Protein AF-A0A3L7NL23-F1 (afdb_monomer_lite)

Secondary structure (DSSP, 8-state):
-----PPPP---PPPP--S-EEEEE-TTS-EEEEEGGGTT-EEE-TTT--EEEPPP--------------------------------------------------PPPS--PPPPP---PPPP------------------TTSSS-S--------HHHHHHHHHHGGGGGT-EEEEEETTS-EE--SEE-GGG--TTEEEEEEE-TTS-EEEEEEEGGGEEEEEEE--SSPPTTS--

Structure (mmCIF, N/CA/C/O backbone):
data_AF-A0A3L7NL23-F1
#
_entry.id   AF-A0A3L7NL23-F1
#
loop_
_atom_site.group_PDB
_atom_site.id
_atom_site.type_symbol
_atom_site.label_atom_id
_atom_site.label_alt_id
_atom_site.label_comp_id
_atom_site.label_asym_id
_atom_site.label_entity_id
_atom_site.label_seq_id
_atom_site.pdbx_PDB_ins_code
_atom_site.Cartn_x
_atom_site.Cartn_y
_atom_site.Cartn_z
_atom_site.occupancy
_atom_site.B_iso_or_equiv
_atom_site.auth_seq_id
_atom_site.auth_comp_id
_atom_site.auth_asym_id
_atom_site.auth_atom_id
_atom_site.pdbx_PDB_model_num
ATOM 1 N N . MET A 1 1 ? 19.069 -35.740 -23.348 1.00 44.91 1 MET A N 1
ATOM 2 C CA . MET A 1 1 ? 19.298 -35.590 -21.897 1.00 44.91 1 MET A CA 1
ATOM 3 C C . MET A 1 1 ? 17.936 -35.697 -21.247 1.00 44.91 1 MET A C 1
ATOM 5 O O . MET A 1 1 ? 17.042 -34.971 -21.654 1.00 44.91 1 MET A O 1
ATOM 9 N N . SER A 1 2 ? 17.753 -36.713 -20.410 1.00 48.12 2 SER A N 1
ATOM 10 C CA . SER A 1 2 ? 16.448 -37.183 -19.948 1.00 48.12 2 SER A CA 1
ATOM 11 C C . SER A 1 2 ? 15.844 -36.271 -18.883 1.00 48.12 2 SER A C 1
ATOM 13 O O . SER A 1 2 ? 16.520 -35.860 -17.944 1.00 48.12 2 SER A O 1
ATOM 15 N N . GLU A 1 3 ? 14.561 -35.996 -19.065 1.00 44.75 3 GLU A N 1
ATOM 16 C CA . GLU A 1 3 ? 13.672 -35.215 -18.214 1.00 44.75 3 GLU A CA 1
ATOM 17 C C . GLU A 1 3 ? 13.421 -35.967 -16.893 1.00 44.75 3 GLU A C 1
ATOM 19 O O . GLU A 1 3 ? 12.872 -37.070 -16.886 1.00 44.75 3 GLU A O 1
ATOM 24 N N . ALA A 1 4 ? 13.877 -35.410 -15.769 1.00 48.38 4 ALA A N 1
ATOM 25 C CA . ALA A 1 4 ? 13.655 -35.973 -14.440 1.00 48.38 4 ALA A CA 1
ATOM 26 C C . ALA A 1 4 ? 12.448 -35.284 -13.787 1.00 48.38 4 ALA A C 1
ATOM 28 O O . ALA A 1 4 ? 12.551 -34.188 -13.239 1.00 48.38 4 ALA A O 1
ATOM 29 N N . SER A 1 5 ? 11.293 -35.944 -13.860 1.00 44.66 5 SER A N 1
ATOM 30 C CA . SER A 1 5 ? 10.057 -35.541 -13.190 1.00 44.66 5 SER A CA 1
ATOM 31 C C . SER A 1 5 ? 10.128 -35.894 -11.697 1.00 44.66 5 SER A C 1
ATOM 33 O O . SER A 1 5 ? 10.135 -37.070 -11.333 1.00 44.66 5 SER A O 1
ATOM 35 N N . PHE A 1 6 ? 10.175 -34.886 -10.822 1.00 41.88 6 PHE A N 1
ATOM 36 C CA . PHE A 1 6 ? 10.112 -35.061 -9.366 1.00 41.88 6 PHE A CA 1
ATOM 37 C C . PHE A 1 6 ? 8.658 -34.961 -8.864 1.00 41.88 6 PHE A C 1
ATOM 39 O O . PHE A 1 6 ? 7.985 -33.967 -9.149 1.00 41.88 6 PHE A O 1
ATOM 46 N N . PRO A 1 7 ? 8.147 -35.933 -8.083 1.00 51.12 7 PRO A N 1
ATOM 47 C CA . PRO A 1 7 ? 6.823 -35.834 -7.479 1.00 51.12 7 PRO A CA 1
ATOM 48 C C . PRO A 1 7 ? 6.807 -34.831 -6.314 1.00 51.12 7 PRO A C 1
ATOM 50 O O . PRO A 1 7 ? 7.655 -34.855 -5.422 1.00 51.12 7 PRO A O 1
ATOM 53 N N . ARG A 1 8 ? 5.799 -33.953 -6.311 1.00 43.28 8 ARG A N 1
ATOM 54 C CA . ARG A 1 8 ? 5.515 -32.977 -5.246 1.00 43.28 8 ARG A CA 1
ATOM 55 C C . ARG A 1 8 ? 5.009 -33.703 -3.984 1.00 43.28 8 ARG A C 1
ATOM 57 O O . ARG A 1 8 ? 4.035 -34.449 -4.094 1.00 43.28 8 ARG A O 1
ATOM 64 N N . PRO A 1 9 ? 5.577 -33.477 -2.783 1.00 42.69 9 PRO A N 1
ATOM 65 C CA . PRO A 1 9 ? 5.006 -34.012 -1.552 1.00 42.69 9 PRO A CA 1
ATOM 66 C C . PRO A 1 9 ? 3.688 -33.298 -1.222 1.00 42.69 9 PRO A C 1
ATOM 68 O O . PRO A 1 9 ? 3.611 -32.068 -1.189 1.00 42.69 9 PRO A O 1
ATOM 71 N N . ALA A 1 10 ? 2.641 -34.084 -0.973 1.00 43.31 10 ALA A N 1
ATOM 72 C CA . ALA A 1 10 ? 1.337 -33.610 -0.532 1.00 43.31 10 ALA A CA 1
ATOM 73 C C . ALA A 1 10 ? 1.440 -33.017 0.885 1.00 43.31 10 ALA A C 1
ATOM 75 O O . ALA A 1 10 ? 1.424 -33.730 1.888 1.00 43.31 10 ALA A O 1
ATOM 76 N N . GLY A 1 11 ? 1.562 -31.691 0.965 1.00 39.47 11 GLY A N 1
ATOM 77 C CA . GLY A 1 11 ? 1.466 -30.941 2.212 1.00 39.47 11 GLY A CA 1
ATOM 78 C C . GLY A 1 11 ? 0.055 -31.040 2.788 1.00 39.47 11 GLY A C 1
ATOM 79 O O . GLY A 1 11 ? -0.891 -30.450 2.270 1.00 39.47 11 GLY A O 1
ATOM 80 N N . LYS A 1 12 ? -0.073 -31.807 3.869 1.00 36.84 12 LYS A N 1
ATOM 81 C CA . LYS A 1 12 ? -1.267 -31.947 4.705 1.00 36.84 12 LYS A CA 1
ATOM 82 C C . LYS A 1 12 ? -1.684 -30.564 5.226 1.00 36.84 12 LYS A C 1
ATOM 84 O O . LYS A 1 12 ? -1.018 -30.006 6.094 1.00 36.84 12 LYS A O 1
ATOM 89 N N . SER A 1 13 ? -2.764 -30.001 4.679 1.00 41.16 13 SER A N 1
ATOM 90 C CA . SER A 1 13 ? -3.383 -28.787 5.226 1.00 41.16 13 SER A CA 1
ATOM 91 C C . SER A 1 13 ? -3.825 -29.050 6.671 1.00 41.16 13 SER A C 1
ATOM 93 O O . SER A 1 13 ? -4.487 -30.064 6.915 1.00 41.16 13 SER A O 1
ATOM 95 N N . PRO A 1 14 ? -3.471 -28.190 7.640 1.00 46.03 14 PRO A N 1
ATOM 96 C CA . PRO A 1 14 ? -3.959 -28.331 9.002 1.00 46.03 14 PRO A CA 1
ATOM 97 C C . PRO A 1 14 ? -5.476 -28.114 9.028 1.00 46.03 14 PRO A C 1
ATOM 99 O O . PRO A 1 14 ? -5.990 -27.128 8.502 1.00 46.03 14 PRO A O 1
ATOM 102 N N . ALA A 1 15 ? -6.179 -29.078 9.622 1.00 44.12 15 ALA A N 1
ATOM 103 C CA . ALA A 1 15 ? -7.619 -29.049 9.827 1.00 44.12 15 ALA A CA 1
ATOM 104 C C . ALA A 1 15 ? -8.051 -27.780 10.593 1.00 44.12 15 ALA A C 1
ATOM 106 O O . ALA A 1 15 ? -7.312 -27.314 11.467 1.00 44.12 15 ALA A O 1
ATOM 107 N N . PRO A 1 16 ? -9.238 -27.216 10.301 1.00 51.53 16 PRO A N 1
ATOM 108 C CA . PRO A 1 16 ? -9.749 -26.066 11.036 1.00 51.53 16 PRO A CA 1
ATOM 109 C C . PRO A 1 16 ? -9.962 -26.442 12.513 1.00 51.53 16 PRO A C 1
ATOM 111 O O . PRO A 1 16 ? -10.600 -27.461 12.790 1.00 51.53 16 PRO A O 1
ATOM 114 N N . PRO A 1 17 ? -9.458 -25.653 13.481 1.00 47.84 17 PRO A N 1
ATOM 115 C CA . PRO A 1 17 ? -9.723 -25.904 14.889 1.00 47.84 17 PRO A CA 1
ATOM 116 C C . PRO A 1 17 ? -11.203 -25.641 15.175 1.00 47.84 17 PRO A C 1
ATOM 118 O O . PRO A 1 17 ? -11.671 -24.503 15.213 1.00 47.84 17 PRO A O 1
ATOM 121 N N . ALA A 1 18 ? -11.946 -26.724 15.382 1.00 49.28 18 ALA A N 1
ATOM 122 C CA . ALA A 1 18 ? -13.307 -26.707 15.888 1.00 49.28 18 ALA A CA 1
ATOM 123 C C . ALA A 1 18 ? -13.293 -26.350 17.380 1.00 49.28 18 ALA A C 1
ATOM 125 O O . ALA A 1 18 ? -13.398 -27.221 18.233 1.00 49.28 18 ALA A O 1
ATOM 126 N N . SER A 1 19 ? -13.099 -25.076 17.711 1.00 55.88 19 SER A N 1
ATOM 127 C CA . SER A 1 19 ? -13.351 -24.501 19.040 1.00 55.88 19 SER A CA 1
ATOM 128 C C . SER A 1 19 ? -13.270 -22.989 18.903 1.00 55.88 19 SER A C 1
ATOM 130 O O . SER A 1 19 ? -12.215 -22.486 18.541 1.00 55.88 19 SER A O 1
ATOM 132 N N . GLY A 1 20 ? -14.376 -22.276 19.140 1.00 79.62 20 GLY A N 1
ATOM 133 C CA . GLY A 1 20 ? -14.549 -20.838 18.891 1.00 79.62 20 GLY A CA 1
ATOM 134 C C . GLY A 1 20 ? -13.557 -19.923 19.616 1.00 79.62 20 GLY A C 1
ATOM 135 O O . GLY A 1 20 ? -13.925 -19.229 20.560 1.00 79.62 20 GLY A O 1
ATOM 136 N N . ALA A 1 21 ? -12.309 -19.909 19.163 1.00 84.12 21 ALA A N 1
ATOM 137 C CA . ALA A 1 21 ? -11.242 -19.033 19.598 1.00 84.12 21 ALA A CA 1
ATOM 138 C C . ALA A 1 21 ? -10.983 -17.980 18.513 1.00 84.12 21 ALA A C 1
ATOM 140 O O . ALA A 1 21 ? -10.862 -18.288 17.329 1.00 84.12 21 ALA A O 1
ATOM 141 N N . ILE A 1 22 ? -10.897 -16.723 18.930 1.00 87.38 22 ILE A N 1
ATOM 142 C CA . ILE A 1 22 ? -10.571 -15.574 18.092 1.00 87.38 22 ILE A CA 1
ATOM 143 C C . ILE A 1 22 ? -9.060 -15.379 18.172 1.00 87.38 22 ILE A C 1
ATOM 145 O O . ILE A 1 22 ? -8.509 -15.241 19.265 1.00 87.38 22 ILE A O 1
ATOM 149 N N . ALA A 1 23 ? -8.384 -15.366 17.025 1.00 90.31 23 ALA A N 1
ATOM 150 C CA . ALA A 1 23 ? -6.963 -15.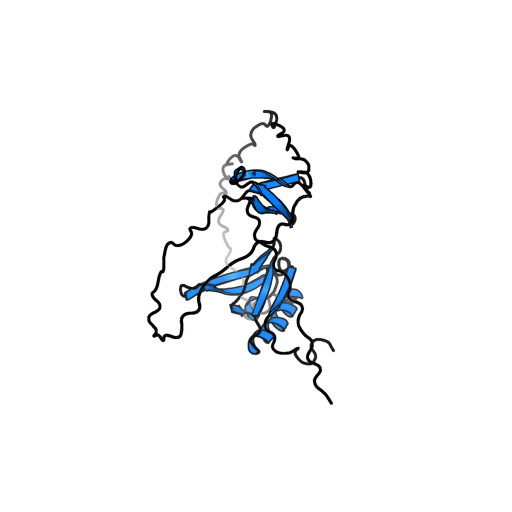057 16.938 1.00 90.31 23 ALA A CA 1
ATOM 151 C C . ALA A 1 23 ? -6.763 -13.654 16.354 1.00 90.31 23 ALA A C 1
ATOM 153 O O . ALA A 1 23 ? -7.289 -13.353 15.287 1.00 90.31 23 ALA A O 1
ATOM 154 N N . PHE A 1 24 ? -5.993 -12.806 17.033 1.00 92.19 24 PHE A N 1
ATOM 155 C CA . PHE A 1 24 ? -5.657 -11.455 16.570 1.00 92.19 24 PHE A CA 1
ATOM 156 C C . PHE A 1 24 ? -4.256 -11.047 17.051 1.00 92.19 24 PHE A C 1
ATOM 158 O O . PHE A 1 24 ? -3.628 -11.768 17.830 1.00 92.19 24 PHE A O 1
ATOM 165 N N . GLN A 1 25 ? -3.733 -9.923 16.559 1.00 95.12 25 GLN A N 1
ATOM 166 C CA . GLN A 1 25 ? -2.402 -9.423 16.923 1.00 95.12 25 GLN A CA 1
ATOM 167 C C . GLN A 1 25 ? -2.507 -8.206 17.846 1.00 95.12 25 GLN A C 1
ATOM 169 O O . GLN A 1 25 ? -3.387 -7.363 17.674 1.00 95.12 25 GLN A O 1
ATOM 174 N N . CYS A 1 26 ? -1.618 -8.110 18.836 1.00 94.69 26 CYS A N 1
ATOM 175 C CA . CYS A 1 26 ? -1.487 -6.888 19.626 1.00 94.69 26 CYS A CA 1
ATOM 176 C C . CYS A 1 26 ? -0.741 -5.794 18.832 1.00 94.69 26 CYS A C 1
ATOM 178 O O . CYS A 1 26 ? -0.064 -6.116 17.857 1.00 94.69 26 CYS A O 1
ATOM 180 N N . PRO A 1 27 ? -0.773 -4.522 19.274 1.00 92.12 27 PRO A N 1
ATOM 181 C CA . PRO A 1 27 ? -0.041 -3.423 18.628 1.00 92.12 27 PRO A CA 1
ATOM 182 C C . PRO A 1 27 ? 1.474 -3.645 18.507 1.00 92.12 27 PRO A C 1
ATOM 184 O O . PRO A 1 27 ? 2.117 -3.053 17.653 1.00 92.12 27 PRO A O 1
ATOM 187 N N . ASN A 1 28 ? 2.039 -4.519 19.346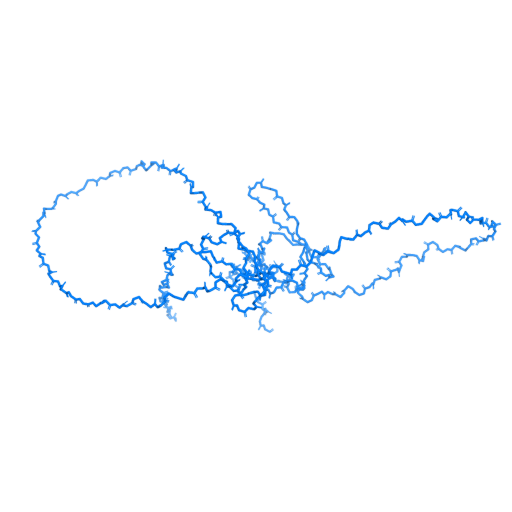 1.00 88.44 28 ASN A N 1
ATOM 188 C CA . ASN A 1 28 ? 3.450 -4.908 19.309 1.00 88.44 28 ASN A CA 1
ATOM 189 C C . ASN A 1 28 ? 3.721 -6.154 18.436 1.00 88.44 28 ASN A C 1
ATOM 191 O O . ASN A 1 28 ? 4.821 -6.692 18.470 1.00 88.44 28 ASN A O 1
ATOM 195 N N . GLY A 1 29 ? 2.726 -6.661 17.701 1.00 90.56 29 GLY A N 1
ATOM 196 C CA . GLY A 1 29 ? 2.883 -7.777 16.759 1.00 90.56 29 GLY A CA 1
ATOM 197 C C . GLY A 1 29 ? 2.777 -9.188 17.356 1.00 90.56 29 GLY A C 1
ATOM 198 O O . GLY A 1 29 ? 2.951 -10.172 16.641 1.00 90.56 29 GLY A O 1
ATOM 199 N N . HIS A 1 30 ? 2.463 -9.347 18.647 1.00 92.88 30 HIS A N 1
ATOM 200 C CA . HIS A 1 30 ? 2.268 -10.678 19.235 1.00 92.88 30 HIS A CA 1
ATOM 201 C C . HIS A 1 30 ? 0.902 -11.263 18.869 1.00 92.88 30 HIS A C 1
ATOM 203 O O . HIS A 1 30 ? -0.129 -10.617 19.061 1.00 92.88 30 HIS A O 1
ATOM 209 N N . ARG A 1 31 ? 0.883 -12.523 18.421 1.00 93.25 31 ARG A N 1
ATOM 210 C CA . ARG A 1 31 ? -0.347 -13.280 18.154 1.00 93.25 31 ARG A CA 1
ATOM 211 C C . ARG A 1 31 ? -0.981 -13.755 19.463 1.00 93.25 31 ARG A C 1
ATOM 213 O O . ARG A 1 31 ? -0.336 -14.440 20.253 1.00 93.25 31 ARG A O 1
ATOM 220 N N . ILE A 1 32 ? -2.251 -13.422 19.667 1.00 92.75 32 ILE A N 1
ATOM 221 C CA . ILE A 1 32 ? -3.050 -13.806 20.833 1.00 92.75 32 ILE A CA 1
ATOM 222 C C . ILE A 1 32 ? -4.236 -14.635 20.338 1.00 92.75 32 ILE A C 1
ATOM 224 O O . ILE A 1 32 ? -4.871 -14.273 19.349 1.00 92.75 32 ILE A O 1
ATOM 228 N N . SER A 1 33 ? -4.536 -15.740 21.020 1.00 92.75 33 SER A N 1
ATOM 229 C CA . SER A 1 33 ? -5.756 -16.521 20.814 1.00 92.75 33 SER A CA 1
ATOM 230 C C . SER A 1 33 ? -6.588 -16.467 22.089 1.00 92.75 33 SER A C 1
ATOM 232 O O . SER A 1 33 ? -6.081 -16.769 23.168 1.00 92.75 33 SER A O 1
ATOM 234 N N . VAL A 1 34 ? -7.839 -16.027 21.978 1.00 93.12 34 VAL A N 1
ATOM 235 C CA . VAL A 1 34 ? -8.765 -15.906 23.110 1.00 93.12 34 VAL A CA 1
ATOM 236 C C . VAL A 1 34 ? -10.090 -16.590 22.797 1.00 93.12 34 VAL A C 1
ATOM 238 O O . VAL A 1 34 ? -10.526 -16.574 21.648 1.00 93.12 34 VAL A O 1
ATOM 241 N N . PRO A 1 35 ? -10.788 -17.150 23.794 1.00 91.88 35 PRO A N 1
ATOM 242 C CA . PRO A 1 35 ? -12.127 -17.688 23.592 1.00 91.88 35 PRO A CA 1
ATOM 243 C C . PRO A 1 35 ? -13.096 -16.610 23.093 1.00 91.88 35 PRO A C 1
ATOM 245 O O . PRO A 1 35 ? -13.083 -15.479 23.584 1.00 91.88 35 PRO A O 1
ATOM 248 N N . ALA A 1 36 ? -14.020 -16.974 22.203 1.00 88.19 36 ALA A N 1
ATOM 249 C CA . ALA A 1 36 ? -15.037 -16.063 21.672 1.00 88.19 36 ALA A CA 1
ATOM 250 C C . ALA A 1 36 ? -15.942 -15.451 22.758 1.00 88.19 36 ALA A C 1
ATOM 252 O O . ALA A 1 36 ? -16.506 -14.382 22.560 1.00 88.19 36 ALA A O 1
ATOM 253 N N . LYS A 1 37 ? -16.023 -16.064 23.949 1.00 87.75 37 LYS A N 1
ATOM 254 C CA . LYS A 1 37 ? -16.728 -15.514 25.126 1.00 87.75 37 LYS A CA 1
ATOM 255 C C . LYS A 1 37 ? -16.139 -14.188 25.634 1.00 87.75 37 LYS A C 1
ATOM 257 O O . LYS A 1 37 ? -16.793 -13.477 26.395 1.00 87.75 37 LYS A O 1
ATOM 262 N N . LEU A 1 38 ? -14.898 -13.878 25.259 1.00 88.88 38 LEU A N 1
ATOM 263 C CA . LEU A 1 38 ? -14.211 -12.635 25.610 1.00 88.88 38 LEU A CA 1
ATOM 264 C C . LEU A 1 38 ? -14.233 -11.607 24.469 1.00 88.88 38 LEU A C 1
ATOM 266 O O . LEU A 1 38 ? -13.638 -10.541 24.610 1.00 88.88 38 LEU A O 1
ATOM 270 N N . ALA A 1 39 ? -14.930 -11.894 23.367 1.00 90.62 39 ALA A N 1
ATOM 271 C CA . ALA A 1 39 ? -15.128 -10.943 22.282 1.00 90.62 39 ALA A CA 1
ATOM 272 C C . ALA A 1 39 ? -15.688 -9.611 22.808 1.00 90.62 39 ALA A C 1
ATOM 274 O O . ALA A 1 39 ? -16.592 -9.591 23.645 1.00 90.62 39 ALA A O 1
ATOM 275 N N . GLY A 1 40 ? -15.126 -8.495 22.345 1.00 90.81 40 GLY A N 1
ATOM 276 C CA . GLY A 1 40 ? -15.516 -7.147 22.764 1.00 90.81 40 GLY A CA 1
ATOM 277 C C . GLY A 1 40 ? -15.003 -6.709 24.142 1.00 90.81 40 GLY A C 1
ATOM 278 O O . GLY A 1 40 ? -15.169 -5.543 24.500 1.00 90.81 40 GLY A O 1
ATOM 279 N N . LYS A 1 41 ? -14.359 -7.587 24.925 1.00 92.88 41 LYS A N 1
ATOM 280 C CA . LYS A 1 41 ? -13.760 -7.208 26.215 1.00 92.88 41 LYS A CA 1
ATOM 281 C C . LYS A 1 41 ? -12.344 -6.652 26.037 1.00 92.88 41 LYS A C 1
ATOM 283 O O . LYS A 1 41 ? -11.641 -6.955 25.071 1.00 92.88 41 LYS A O 1
ATOM 288 N N . ARG A 1 42 ? -11.920 -5.834 27.004 1.00 92.50 42 ARG A N 1
ATOM 289 C CA . ARG A 1 42 ? -10.535 -5.359 27.125 1.00 92.50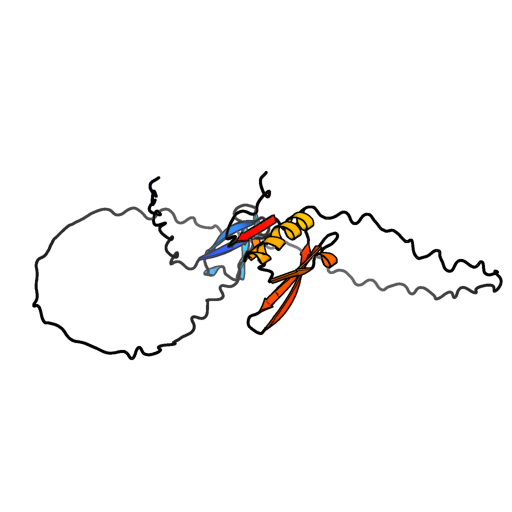 42 ARG A CA 1
ATOM 290 C C . ARG A 1 42 ? -9.707 -6.396 27.877 1.00 92.50 42 ARG A C 1
ATOM 292 O O . ARG A 1 42 ? -10.159 -6.919 28.892 1.00 92.50 42 ARG A O 1
ATOM 299 N N . GLY A 1 43 ? -8.507 -6.672 27.384 1.00 92.56 43 GLY A N 1
ATOM 300 C CA . GLY A 1 43 ? -7.544 -7.572 28.012 1.00 92.56 43 GLY A CA 1
ATOM 301 C C . GLY A 1 43 ? -6.120 -7.042 27.882 1.00 92.56 43 GLY A C 1
ATOM 302 O O . GLY A 1 43 ? -5.893 -5.979 27.306 1.00 92.56 43 GLY A O 1
ATOM 303 N N . ALA A 1 44 ? -5.156 -7.787 28.413 1.00 95.75 44 ALA A N 1
ATOM 304 C CA . ALA A 1 44 ? -3.734 -7.509 28.248 1.00 95.75 44 ALA A CA 1
ATOM 305 C C . ALA A 1 44 ? -3.086 -8.606 27.396 1.00 95.75 44 ALA A C 1
ATOM 307 O O . ALA A 1 44 ? -3.452 -9.779 27.490 1.00 95.75 44 ALA A O 1
ATOM 308 N N . CYS A 1 45 ? -2.126 -8.233 26.552 1.00 94.88 45 CYS A N 1
ATOM 309 C CA . CYS A 1 45 ? -1.344 -9.202 25.793 1.00 94.88 45 CYS A CA 1
ATOM 310 C C . CYS A 1 45 ? -0.527 -10.097 26.738 1.00 94.88 45 CYS A C 1
ATOM 312 O O . CYS A 1 45 ? 0.221 -9.589 27.568 1.00 94.88 45 CYS A O 1
ATOM 314 N N . SER A 1 46 ? -0.588 -11.419 26.555 1.00 92.81 46 SER A N 1
ATOM 315 C CA . SER A 1 46 ? 0.152 -12.389 27.380 1.00 92.81 46 SER A CA 1
ATOM 316 C C . SER A 1 46 ? 1.677 -12.334 27.219 1.00 92.81 46 SER A C 1
ATOM 318 O O . SER A 1 46 ? 2.392 -12.913 28.029 1.00 92.81 46 SER A O 1
ATOM 320 N N . LYS A 1 47 ? 2.190 -11.658 26.180 1.00 92.62 47 LYS A N 1
ATOM 321 C CA . LYS A 1 47 ? 3.632 -11.523 25.916 1.00 92.62 47 LYS A CA 1
ATOM 322 C C . LYS A 1 47 ? 4.216 -10.190 26.376 1.00 92.62 47 LYS A C 1
ATOM 324 O O . LYS A 1 47 ? 5.299 -10.180 26.940 1.00 92.62 47 LYS A O 1
ATOM 329 N N . CYS A 1 48 ? 3.521 -9.077 26.140 1.00 94.12 48 CYS A N 1
ATOM 330 C CA . CYS A 1 48 ? 4.047 -7.737 26.436 1.00 94.12 48 CYS A CA 1
ATOM 331 C C . CYS A 1 48 ? 3.213 -6.915 27.426 1.00 94.12 48 CYS A C 1
ATOM 333 O O . CYS A 1 48 ? 3.589 -5.792 27.741 1.00 94.12 48 CYS A O 1
ATOM 335 N N . GLY A 1 49 ? 2.063 -7.415 27.885 1.00 93.44 49 GLY A N 1
ATOM 336 C CA . GLY A 1 49 ? 1.208 -6.714 28.849 1.00 93.44 49 GLY A CA 1
ATOM 337 C C . GLY A 1 49 ? 0.446 -5.502 28.299 1.00 93.44 49 GLY A C 1
ATOM 338 O O . GLY A 1 49 ? -0.366 -4.925 29.015 1.00 93.44 49 GLY A O 1
ATOM 339 N N . THR A 1 50 ? 0.645 -5.116 27.035 1.00 95.19 50 THR A N 1
ATOM 340 C CA . THR A 1 50 ? -0.083 -3.995 26.422 1.00 95.19 50 THR A CA 1
ATOM 341 C C . THR A 1 50 ? -1.589 -4.247 26.425 1.00 95.19 50 THR A C 1
ATOM 343 O O . THR A 1 50 ? -2.037 -5.349 26.094 1.00 95.19 50 THR A O 1
ATOM 346 N N . ALA A 1 51 ? -2.365 -3.216 26.765 1.00 94.06 51 ALA A N 1
ATOM 347 C CA . ALA A 1 51 ? -3.820 -3.259 26.712 1.00 94.06 51 ALA A CA 1
ATOM 348 C C . ALA A 1 51 ? -4.302 -3.453 25.265 1.00 94.06 51 ALA A C 1
ATOM 350 O O . ALA A 1 51 ? -3.891 -2.732 24.356 1.00 94.06 51 ALA A O 1
ATOM 351 N N . VAL A 1 52 ? -5.183 -4.428 25.056 1.00 95.00 52 VAL A N 1
ATOM 352 C CA . VAL A 1 52 ? -5.766 -4.772 23.757 1.00 95.00 52 VAL A CA 1
ATOM 353 C C . VAL A 1 52 ? -7.280 -4.929 23.874 1.00 95.00 52 VAL A C 1
ATOM 355 O O . VAL A 1 52 ? -7.802 -5.331 24.916 1.00 95.00 52 VAL A O 1
ATOM 358 N N . VAL A 1 53 ? -7.997 -4.617 22.797 1.00 95.31 53 VAL A N 1
ATOM 359 C CA . VAL A 1 53 ? -9.444 -4.844 22.686 1.00 95.31 53 VAL A CA 1
ATOM 360 C C . VAL A 1 53 ? -9.663 -6.063 21.802 1.00 95.31 53 VAL A C 1
ATOM 362 O O . VAL A 1 53 ? -9.147 -6.111 20.688 1.00 95.31 53 VAL A O 1
ATOM 365 N N . ILE A 1 54 ? -10.406 -7.051 22.299 1.00 92.44 54 ILE A N 1
ATOM 366 C CA . ILE A 1 54 ? -10.708 -8.263 21.537 1.00 92.44 54 ILE A CA 1
ATOM 367 C C . ILE A 1 54 ? -11.791 -7.916 20.503 1.00 92.44 54 ILE A C 1
ATOM 369 O O . ILE A 1 54 ? -12.857 -7.442 20.909 1.00 92.44 54 ILE A O 1
ATOM 373 N N . PRO A 1 55 ? -11.574 -8.154 19.195 1.00 86.00 55 PRO A N 1
ATOM 374 C CA . PRO A 1 55 ? -12.589 -7.907 18.175 1.00 86.00 55 PRO A CA 1
ATOM 375 C C . PRO A 1 55 ? -13.884 -8.667 18.476 1.00 86.00 55 PRO A C 1
ATOM 377 O O . PRO A 1 55 ? -13.851 -9.796 18.975 1.00 86.00 55 PRO A O 1
ATOM 380 N N . ALA A 1 56 ? -15.034 -8.056 18.184 1.00 83.44 56 ALA A N 1
ATOM 381 C CA . ALA A 1 56 ? -16.304 -8.767 18.247 1.00 83.44 56 ALA A CA 1
ATOM 382 C C . ALA A 1 56 ? -16.264 -9.943 17.259 1.00 83.44 56 ALA A C 1
ATOM 384 O O . ALA A 1 56 ? -15.802 -9.789 16.127 1.00 83.44 56 ALA A O 1
ATOM 385 N N . ALA A 1 57 ? -16.733 -11.119 17.679 1.00 70.00 57 ALA A N 1
ATOM 386 C CA . ALA A 1 57 ? -16.920 -12.237 16.770 1.00 70.00 57 ALA A CA 1
ATOM 387 C C . ALA A 1 57 ? -18.085 -11.900 15.836 1.00 70.00 57 ALA A C 1
ATOM 389 O O . ALA A 1 57 ? -19.236 -12.223 16.126 1.00 70.00 57 ALA A O 1
ATOM 390 N N . THR A 1 58 ? -17.800 -11.231 14.723 1.00 64.00 58 THR A N 1
ATOM 391 C CA . THR A 1 58 ? -18.721 -11.223 13.593 1.00 64.00 58 THR A CA 1
ATOM 392 C C . THR A 1 58 ? -18.740 -12.652 13.079 1.00 64.00 58 THR A C 1
ATOM 394 O O . THR A 1 58 ? -17.830 -13.080 12.370 1.00 64.00 58 THR A O 1
ATOM 397 N N . LEU A 1 59 ? -19.724 -13.434 13.526 1.00 56.62 59 LEU A N 1
ATOM 398 C CA . LEU A 1 59 ? -19.997 -14.729 12.923 1.00 56.62 59 LEU A CA 1
ATOM 399 C C . LEU A 1 59 ? -20.157 -14.477 11.419 1.00 56.62 59 LEU A C 1
ATOM 401 O O . LEU A 1 59 ? -20.956 -13.608 11.054 1.00 56.62 59 LEU A O 1
ATOM 405 N N . PRO A 1 60 ? -19.402 -15.165 10.545 1.00 50.34 60 PRO A N 1
ATOM 406 C CA . PRO A 1 60 ? -19.663 -15.077 9.123 1.00 50.34 60 PRO A CA 1
ATOM 407 C C . PRO A 1 60 ? -21.102 -15.545 8.923 1.00 50.34 60 PRO A C 1
ATOM 409 O O . PRO A 1 60 ? -21.433 -16.694 9.217 1.00 50.34 60 PRO A O 1
ATOM 412 N N . ALA A 1 61 ? -21.974 -14.628 8.502 1.00 43.22 61 ALA A N 1
ATOM 413 C CA . ALA A 1 61 ? -23.313 -14.967 8.065 1.00 43.22 61 ALA A CA 1
ATOM 414 C C . ALA A 1 61 ? -23.143 -15.953 6.909 1.00 43.22 61 ALA A C 1
ATOM 416 O O . ALA A 1 61 ? -22.720 -15.575 5.820 1.00 43.22 61 ALA A O 1
ATOM 417 N N . VAL A 1 62 ? -23.373 -17.234 7.186 1.00 49.59 62 VAL A N 1
ATOM 418 C CA . VAL A 1 62 ? -23.344 -18.280 6.170 1.00 49.59 62 VAL A CA 1
ATOM 419 C C . VAL A 1 62 ? -24.476 -17.937 5.200 1.00 49.59 62 VAL A C 1
ATOM 421 O O . VAL A 1 62 ? -25.629 -17.908 5.641 1.00 49.59 62 VAL A O 1
ATOM 424 N N . PRO A 1 63 ? -24.208 -17.620 3.920 1.00 44.50 63 PRO A N 1
ATOM 425 C CA . PRO A 1 63 ? -25.287 -17.412 2.971 1.00 44.50 63 PRO A CA 1
ATOM 426 C C . PRO A 1 63 ? -26.029 -18.740 2.809 1.00 44.50 63 PRO A C 1
ATOM 428 O O . PRO A 1 63 ? -25.470 -19.747 2.371 1.00 44.50 63 PRO A O 1
ATOM 431 N N . ALA A 1 64 ? -27.291 -18.748 3.227 1.00 45.59 64 ALA A N 1
ATOM 432 C CA . ALA A 1 64 ? -28.190 -19.865 3.025 1.00 45.59 64 ALA A CA 1
ATOM 433 C C . ALA A 1 64 ? -28.473 -20.041 1.523 1.00 45.59 64 ALA A C 1
ATOM 435 O O . ALA A 1 64 ? -28.911 -19.110 0.857 1.00 45.59 64 ALA A O 1
ATOM 436 N N . ALA A 1 65 ? -28.261 -21.267 1.043 1.00 48.94 65 ALA A N 1
ATOM 437 C CA . ALA A 1 65 ? -28.890 -21.874 -0.129 1.00 48.94 65 ALA A CA 1
ATOM 438 C C . ALA A 1 65 ? -28.711 -21.190 -1.504 1.00 48.94 65 ALA A C 1
ATOM 440 O O . ALA A 1 65 ? -29.515 -20.370 -1.934 1.00 48.94 65 ALA A O 1
ATOM 441 N N . VAL A 1 66 ? -27.772 -21.724 -2.292 1.00 47.31 66 VAL A N 1
ATOM 442 C CA . VAL A 1 66 ? -27.960 -21.896 -3.743 1.00 47.31 66 VAL A CA 1
ATOM 443 C C . VAL A 1 66 ? -27.801 -23.376 -4.087 1.00 47.31 66 VAL A C 1
ATOM 445 O O . VAL A 1 66 ? -26.742 -23.854 -4.478 1.00 47.31 66 VAL A O 1
ATOM 448 N N . THR A 1 67 ? -28.882 -24.132 -3.902 1.00 46.44 67 THR A N 1
ATOM 449 C CA . THR A 1 67 ? -29.078 -25.418 -4.575 1.00 46.44 67 THR A CA 1
ATOM 450 C C . THR A 1 67 ? -29.442 -25.115 -6.021 1.00 46.44 67 THR A C 1
ATOM 452 O O . THR A 1 67 ? -30.588 -24.751 -6.287 1.00 46.44 67 THR A O 1
ATOM 455 N N . ASN A 1 68 ? -28.493 -25.241 -6.953 1.00 42.00 68 ASN A N 1
ATOM 456 C CA . ASN A 1 68 ? -28.844 -25.289 -8.367 1.00 42.00 68 ASN A CA 1
ATOM 457 C C . ASN A 1 68 ? -28.556 -26.671 -8.955 1.00 42.00 68 ASN A C 1
ATOM 459 O O . ASN A 1 68 ? -27.439 -27.181 -8.934 1.00 42.00 68 ASN A O 1
ATOM 463 N N . SER A 1 69 ? -29.652 -27.249 -9.429 1.00 46.72 69 SER A N 1
ATOM 464 C CA . SER A 1 69 ? -29.846 -28.549 -10.045 1.00 46.72 69 SER A CA 1
ATOM 465 C C . SER A 1 69 ? -28.842 -28.887 -11.147 1.00 46.72 69 SER A C 1
ATOM 467 O O . SER A 1 69 ? -28.777 -28.224 -12.180 1.00 46.72 69 SER A O 1
ATOM 469 N N . LEU A 1 70 ? -28.171 -30.024 -10.976 1.00 47.56 70 LEU A N 1
ATOM 470 C CA . LEU A 1 70 ? -27.597 -30.805 -12.066 1.00 47.56 70 LEU A CA 1
ATOM 471 C C . LEU A 1 70 ? -28.732 -31.460 -12.867 1.00 47.56 70 LEU A C 1
ATOM 473 O O . LEU A 1 70 ? -29.469 -32.303 -12.355 1.00 47.56 70 LEU A O 1
ATOM 477 N N . ARG A 1 71 ? -28.852 -31.090 -14.143 1.00 51.88 71 ARG A N 1
ATOM 478 C CA . ARG A 1 71 ? -29.611 -31.830 -15.155 1.00 51.88 71 ARG A CA 1
ATOM 479 C C . ARG A 1 71 ? -28.600 -32.310 -16.198 1.00 51.88 71 ARG A C 1
ATOM 481 O O . ARG A 1 71 ? -28.046 -31.495 -16.924 1.00 51.88 71 ARG A O 1
ATOM 488 N N . GLY A 1 72 ? -28.351 -33.617 -16.246 1.00 35.19 72 GLY A N 1
ATOM 489 C CA . GLY A 1 72 ? -27.403 -34.207 -17.194 1.00 35.19 72 GLY A CA 1
ATOM 490 C C . GLY A 1 72 ? -27.280 -35.726 -17.080 1.00 35.19 72 GLY A C 1
ATOM 491 O O . GLY A 1 72 ? -26.355 -36.212 -16.455 1.00 35.19 72 GLY A O 1
ATOM 492 N N . ALA A 1 73 ? -28.256 -36.421 -17.669 1.00 39.38 73 ALA A N 1
ATOM 493 C CA . ALA A 1 73 ? -28.187 -37.717 -18.361 1.00 39.38 73 ALA A CA 1
ATOM 494 C C . ALA A 1 73 ? -27.366 -38.916 -17.795 1.00 39.38 73 ALA A C 1
ATOM 496 O O . ALA A 1 73 ? -26.144 -38.914 -17.738 1.00 39.38 73 ALA A O 1
ATOM 497 N N . ALA A 1 74 ? -28.134 -39.983 -17.526 1.00 43.75 74 ALA A N 1
ATOM 498 C CA . ALA A 1 74 ? -27.892 -41.443 -17.556 1.00 43.75 74 ALA A CA 1
ATOM 499 C C . ALA A 1 74 ? -26.831 -41.962 -18.584 1.00 43.75 74 ALA A C 1
ATOM 501 O O . ALA A 1 74 ? -26.583 -41.236 -19.547 1.00 43.75 74 ALA A O 1
ATOM 502 N N . PRO A 1 75 ? -26.294 -43.221 -18.501 1.00 56.59 75 PRO A N 1
ATOM 503 C CA . PRO A 1 75 ? -27.061 -44.428 -18.133 1.00 56.59 75 PRO A CA 1
ATOM 504 C C . PRO A 1 75 ? -26.398 -45.594 -17.352 1.00 56.59 75 PRO A C 1
ATOM 506 O O . PRO A 1 75 ? -25.214 -45.884 -17.441 1.00 56.59 75 PRO A O 1
ATOM 509 N N . LEU A 1 76 ? -27.278 -46.280 -16.609 1.00 49.53 76 LEU A N 1
ATOM 510 C CA . LEU A 1 76 ? -27.508 -47.732 -16.488 1.00 49.53 76 LEU A CA 1
ATOM 511 C C . LEU A 1 76 ? -26.356 -48.708 -16.822 1.00 49.53 76 LEU A C 1
ATOM 513 O O . LEU A 1 76 ? -26.205 -49.056 -17.987 1.00 49.53 76 LEU A O 1
ATOM 517 N N . VAL A 1 77 ? -25.723 -49.316 -15.803 1.00 47.75 77 VAL A N 1
ATOM 518 C CA . VAL A 1 77 ? -25.319 -50.739 -15.863 1.00 47.75 77 VAL A CA 1
ATOM 519 C C . VAL A 1 77 ? -25.261 -51.394 -14.468 1.00 47.75 77 VAL A C 1
ATOM 521 O O . VAL A 1 77 ? -24.668 -50.869 -13.535 1.00 47.75 77 VAL A O 1
ATOM 524 N N . GLU A 1 78 ? -25.907 -52.558 -14.418 1.00 38.81 78 GLU A N 1
ATOM 525 C CA . GLU A 1 78 ? -25.656 -53.787 -13.650 1.00 38.81 78 GLU A CA 1
ATOM 526 C C . GLU A 1 78 ? -25.672 -53.897 -12.116 1.00 38.81 78 GLU A C 1
ATOM 528 O O . GLU A 1 78 ? -24.959 -53.255 -11.353 1.00 38.81 78 GLU A O 1
ATOM 533 N N . ARG A 1 79 ? -26.488 -54.879 -11.711 1.00 51.03 79 ARG A N 1
ATOM 534 C CA . ARG A 1 79 ? -26.633 -55.490 -10.392 1.00 51.03 79 ARG A CA 1
ATOM 535 C C . ARG A 1 79 ? -25.428 -56.376 -10.075 1.00 51.03 79 ARG A C 1
ATOM 537 O O . ARG A 1 79 ? -25.056 -57.208 -10.893 1.00 51.03 79 ARG A O 1
ATOM 544 N N . GLY A 1 80 ? -24.972 -56.328 -8.829 1.00 39.19 80 GLY A N 1
ATOM 545 C CA . GLY A 1 80 ? -24.142 -57.361 -8.212 1.00 39.19 80 GLY A CA 1
ATOM 546 C C . GLY A 1 80 ? -24.417 -57.406 -6.711 1.00 39.19 80 GLY A C 1
ATOM 547 O O . GLY A 1 80 ? -24.341 -56.385 -6.038 1.00 39.19 80 GLY A O 1
ATOM 548 N N . SER A 1 81 ? -24.835 -58.574 -6.234 1.00 45.84 81 SER A N 1
ATOM 549 C CA . SER A 1 81 ? -25.389 -58.867 -4.909 1.00 45.84 81 SER A CA 1
ATOM 550 C C . SER A 1 81 ? -24.388 -58.806 -3.737 1.00 45.84 81 SER A C 1
ATOM 552 O O . SER A 1 81 ? -23.179 -58.833 -3.923 1.00 45.84 81 SER A O 1
ATOM 554 N N . ALA A 1 82 ? -24.964 -58.745 -2.530 1.00 45.28 82 ALA A N 1
ATOM 555 C CA . ALA A 1 82 ? -24.399 -58.633 -1.172 1.00 45.28 82 ALA A CA 1
ATOM 556 C C . ALA A 1 82 ? -23.663 -59.914 -0.633 1.00 45.28 82 ALA A C 1
ATOM 558 O O . ALA A 1 82 ? -23.443 -60.830 -1.421 1.00 45.28 82 ALA A O 1
ATOM 559 N N . PRO A 1 83 ? -23.460 -60.107 0.702 1.00 64.50 83 PRO A N 1
ATOM 560 C CA . PRO A 1 83 ? -22.388 -59.656 1.633 1.00 64.50 83 PRO A CA 1
ATOM 561 C C . PRO A 1 83 ? -21.769 -60.891 2.390 1.00 64.50 83 PRO A C 1
ATOM 563 O O . PRO A 1 83 ? -21.828 -61.978 1.820 1.00 64.50 83 PRO A O 1
ATOM 566 N N . PRO A 1 84 ? -21.394 -60.878 3.701 1.00 68.38 84 PRO A N 1
ATOM 567 C CA . PRO A 1 84 ? -20.469 -60.071 4.533 1.00 68.38 84 PRO A CA 1
ATOM 568 C C . PRO A 1 84 ? -19.275 -60.921 5.081 1.00 68.38 84 PRO A C 1
ATOM 570 O O . PRO A 1 84 ? -19.196 -62.102 4.774 1.00 68.38 84 PRO A O 1
ATOM 573 N N . GLU A 1 85 ? -18.384 -60.358 5.920 1.00 47.12 85 GLU A N 1
ATOM 574 C CA . GLU A 1 85 ? -17.912 -60.974 7.193 1.00 47.12 85 GLU A CA 1
ATOM 575 C C . GLU A 1 85 ? -16.980 -60.030 8.004 1.00 47.12 85 GLU A C 1
ATOM 577 O O . GLU A 1 85 ? -16.414 -59.088 7.439 1.00 47.12 85 GLU A O 1
ATOM 582 N N . PRO A 1 86 ? -16.878 -60.226 9.338 1.00 61.91 86 PRO A N 1
ATOM 583 C CA . PRO A 1 86 ? -16.457 -59.224 10.315 1.00 61.91 86 PRO A CA 1
ATOM 584 C C . PRO A 1 86 ? -15.003 -59.399 10.785 1.00 61.91 86 PRO A C 1
ATOM 586 O O . PRO A 1 86 ? -14.521 -60.508 10.991 1.00 61.91 86 PRO A O 1
ATOM 589 N N . GLY A 1 87 ? -14.317 -58.284 11.041 1.00 44.16 87 GLY A N 1
ATOM 590 C CA . GLY A 1 87 ? -12.971 -58.271 11.615 1.00 44.16 87 GLY A CA 1
ATOM 591 C C . GLY A 1 87 ? -12.910 -57.425 12.879 1.00 44.16 87 GLY A C 1
ATOM 592 O O . GLY A 1 87 ? -12.735 -56.212 12.802 1.00 44.16 87 GLY A O 1
ATOM 593 N N . LEU A 1 88 ? -13.058 -58.087 14.029 1.00 51.03 88 LEU A N 1
ATOM 594 C CA . LEU A 1 88 ? -12.673 -57.590 15.349 1.00 51.03 88 LEU A CA 1
ATOM 595 C C . LEU A 1 88 ? -11.227 -57.076 15.336 1.00 51.03 88 LEU A C 1
ATOM 597 O O . LEU A 1 88 ? -10.329 -57.867 15.075 1.00 51.03 88 LEU A O 1
ATOM 601 N N . PHE A 1 89 ? -10.995 -55.841 15.786 1.00 46.19 89 PHE A N 1
ATOM 602 C CA . PHE A 1 89 ? -9.800 -55.525 16.570 1.00 46.19 89 PHE A CA 1
ATOM 603 C C . PHE A 1 89 ? -10.162 -54.602 17.728 1.00 46.19 89 PHE A C 1
ATOM 605 O O . PHE A 1 89 ? -10.876 -53.611 17.586 1.00 46.19 89 PHE A O 1
ATOM 612 N N . ALA A 1 90 ? -9.703 -55.036 18.892 1.00 40.91 90 ALA A N 1
ATOM 613 C CA . ALA A 1 90 ? -9.955 -54.480 20.198 1.00 40.91 90 ALA A CA 1
ATOM 614 C C . ALA A 1 90 ? -8.890 -53.446 20.592 1.00 40.91 90 ALA A C 1
ATOM 616 O O . ALA A 1 90 ? -7.753 -53.521 20.143 1.00 40.91 90 ALA A O 1
ATOM 617 N N . ALA A 1 91 ? -9.307 -52.592 21.529 1.00 42.97 91 ALA A N 1
ATOM 618 C CA . ALA A 1 91 ? -8.561 -52.070 22.675 1.00 42.97 91 ALA A CA 1
ATOM 619 C C . ALA A 1 91 ? -7.313 -51.187 22.467 1.00 42.97 91 ALA A C 1
ATOM 621 O O . ALA A 1 91 ? -6.284 -51.621 21.966 1.00 42.97 91 ALA A O 1
ATOM 622 N N . GLY A 1 92 ? -7.399 -50.006 23.095 1.00 39.50 92 GLY A N 1
ATOM 623 C CA . GLY A 1 92 ? -6.288 -49.362 23.799 1.00 39.50 92 GLY A CA 1
ATOM 624 C C . GLY A 1 92 ? -5.513 -48.334 22.986 1.00 39.50 92 GLY A C 1
ATOM 625 O O . GLY A 1 92 ? -4.671 -48.693 22.178 1.00 39.50 92 GLY A O 1
ATOM 626 N N . ASP A 1 93 ? -5.770 -47.046 23.208 1.00 40.75 93 ASP A N 1
ATOM 627 C CA . ASP A 1 93 ? -4.986 -46.275 24.182 1.00 40.75 93 ASP A CA 1
ATOM 628 C C . ASP A 1 93 ? -5.579 -44.861 24.293 1.00 40.75 93 ASP A C 1
ATOM 630 O O . ASP A 1 93 ? -5.813 -44.170 23.300 1.00 40.75 93 ASP A O 1
ATOM 634 N N . GLU A 1 94 ? -5.887 -44.475 25.524 1.00 51.72 94 GLU A N 1
ATOM 635 C CA . GLU A 1 94 ? -6.384 -43.167 25.933 1.00 51.72 94 GLU A CA 1
ATOM 636 C C . GLU A 1 94 ? -5.182 -42.336 26.407 1.00 51.72 94 GLU A C 1
ATOM 638 O O . GLU A 1 94 ? -4.551 -42.727 27.388 1.00 51.72 94 GLU A O 1
ATOM 643 N N . PRO A 1 95 ? -4.867 -41.178 25.792 1.00 56.75 95 PRO A N 1
ATOM 644 C CA . PRO A 1 95 ? -3.976 -40.215 26.418 1.00 56.75 95 PRO A CA 1
ATOM 645 C C . PRO A 1 95 ? -4.734 -38.952 26.850 1.00 56.75 95 PRO A C 1
ATOM 647 O O . PRO A 1 95 ? -5.055 -38.075 26.052 1.00 56.75 95 PRO A O 1
ATOM 650 N N . VAL A 1 96 ? -5.005 -38.921 28.156 1.00 57.88 96 VAL A N 1
ATOM 651 C CA . VAL A 1 96 ? -4.857 -37.810 29.117 1.00 57.88 96 VAL A CA 1
ATOM 652 C C . VAL A 1 96 ? -5.169 -36.380 28.619 1.00 57.88 96 VAL A C 1
ATOM 654 O O . VAL A 1 96 ? -4.368 -35.791 27.889 1.00 57.88 96 VAL A O 1
ATOM 657 N N . PRO A 1 97 ? -6.245 -35.734 29.120 1.00 52.81 97 PRO A N 1
ATOM 658 C CA . PRO A 1 97 ? -6.423 -34.291 28.993 1.00 52.81 97 PRO A CA 1
ATOM 659 C C . PRO A 1 97 ? -5.434 -33.554 29.912 1.00 52.81 97 PRO A C 1
ATOM 661 O O . PRO A 1 97 ? -5.552 -33.581 31.137 1.00 52.81 97 PRO A O 1
ATOM 664 N N . GLY A 1 98 ? -4.436 -32.925 29.289 1.00 47.81 98 GLY A N 1
ATOM 665 C CA . GLY A 1 98 ? -3.513 -31.982 29.918 1.00 47.81 98 GLY A CA 1
ATOM 666 C C . GLY A 1 98 ? -4.210 -30.697 30.371 1.00 47.81 98 GLY A C 1
ATOM 667 O O . GLY A 1 98 ? -5.277 -30.330 29.885 1.00 47.81 98 GLY A O 1
ATOM 668 N N . ASP A 1 99 ? -3.580 -30.053 31.337 1.00 49.34 99 ASP A N 1
ATOM 669 C CA . ASP A 1 99 ? -4.103 -29.123 32.323 1.00 49.34 99 ASP A CA 1
ATOM 670 C C . ASP A 1 99 ? -4.801 -27.862 31.789 1.00 49.34 99 ASP A C 1
ATOM 672 O O . ASP A 1 99 ? -4.307 -27.107 30.950 1.00 49.34 99 ASP A O 1
ATOM 676 N N . GLU A 1 100 ? -5.968 -27.591 32.371 1.00 43.34 100 GLU A N 1
ATOM 677 C CA . GLU A 1 100 ? -6.666 -26.319 32.265 1.00 43.34 100 GLU A CA 1
ATOM 678 C C . GLU A 1 100 ? -5.910 -25.241 33.058 1.00 43.34 100 GLU A C 1
ATOM 680 O O . GLU A 1 100 ? -6.069 -25.080 34.272 1.00 43.34 100 GLU A O 1
ATOM 685 N N . GLY A 1 101 ? -5.099 -24.456 32.346 1.00 47.72 101 GLY A N 1
ATOM 686 C CA . GLY A 1 101 ? -4.529 -23.209 32.847 1.00 47.72 101 GLY A CA 1
ATOM 687 C C . GLY A 1 101 ? -5.628 -22.220 33.248 1.00 47.72 101 GLY A C 1
ATOM 688 O O . GLY A 1 101 ? -6.171 -21.485 32.422 1.00 47.72 101 GLY A O 1
ATOM 689 N N . THR A 1 102 ? -5.949 -22.199 34.540 1.00 46.81 102 THR A N 1
ATOM 690 C CA . THR A 1 102 ? -6.870 -21.249 35.169 1.00 46.81 102 THR A CA 1
ATOM 691 C C . THR A 1 102 ? -6.315 -19.830 35.047 1.00 46.81 102 THR A C 1
ATOM 693 O O . THR A 1 102 ? -5.296 -19.482 35.641 1.00 46.81 102 THR A O 1
ATOM 696 N N . ILE A 1 103 ? -6.995 -18.986 34.270 1.00 47.88 103 ILE A N 1
ATOM 697 C CA . ILE A 1 103 ? -6.689 -17.557 34.165 1.00 47.88 103 ILE A CA 1
ATOM 698 C C . ILE A 1 103 ? -7.289 -16.863 35.391 1.00 47.88 103 ILE A C 1
ATOM 700 O O . ILE A 1 103 ? -8.497 -16.635 35.466 1.00 47.88 103 ILE A O 1
ATOM 704 N N . THR A 1 104 ? -6.445 -16.518 36.359 1.00 42.50 104 THR A N 1
ATOM 705 C CA . THR A 1 104 ? -6.825 -15.698 37.513 1.00 42.50 104 THR A CA 1
ATOM 706 C C . THR A 1 104 ? -7.151 -14.279 37.047 1.00 42.50 104 THR A C 1
ATOM 708 O O . THR A 1 104 ? -6.265 -13.509 36.678 1.00 42.50 104 THR A O 1
ATOM 711 N N . ILE A 1 105 ? -8.435 -13.918 37.062 1.00 55.09 105 ILE A N 1
ATOM 712 C CA . ILE A 1 105 ? -8.892 -12.543 36.843 1.00 55.09 105 ILE A CA 1
ATOM 713 C C . ILE A 1 105 ? -8.551 -11.745 38.106 1.00 55.09 105 ILE A C 1
ATOM 715 O O . ILE A 1 105 ? -9.263 -11.818 39.105 1.00 55.09 105 ILE A O 1
ATOM 719 N N . GLN A 1 106 ? -7.448 -10.995 38.081 1.00 49.72 106 GLN A N 1
ATOM 720 C CA . GLN A 1 106 ? -7.190 -9.975 39.096 1.00 49.72 106 GLN A CA 1
ATOM 721 C C . GLN A 1 106 ? -8.127 -8.790 38.860 1.00 49.72 106 GLN A C 1
ATOM 723 O O . GLN A 1 106 ? -7.995 -8.036 37.896 1.00 49.72 106 GLN A O 1
ATOM 728 N N . SER A 1 107 ? -9.097 -8.653 39.758 1.00 54.19 107 SER A N 1
ATOM 729 C CA . SER A 1 107 ? -9.954 -7.484 39.900 1.00 54.19 107 SER A CA 1
ATOM 730 C C . SER A 1 107 ? -9.096 -6.232 40.099 1.00 54.19 107 SER A C 1
ATOM 732 O O . SER A 1 107 ? -8.330 -6.142 41.056 1.00 54.19 107 SER A O 1
ATOM 734 N N . VAL A 1 108 ? -9.220 -5.268 39.188 1.00 55.62 108 VAL A N 1
ATOM 735 C CA . VAL A 1 108 ? -8.530 -3.976 39.277 1.00 55.62 108 VAL A CA 1
ATOM 736 C C . VAL A 1 108 ? -9.073 -3.214 40.497 1.00 55.62 108 VAL A C 1
ATOM 738 O O . VAL A 1 108 ? -10.293 -3.084 40.624 1.00 55.62 108 VAL A O 1
ATOM 741 N N . PRO A 1 109 ? -8.217 -2.730 41.414 1.00 48.75 109 PRO A N 1
ATOM 742 C CA . PRO A 1 109 ? -8.672 -2.038 42.612 1.00 48.75 109 PRO A CA 1
ATOM 743 C C . PRO A 1 109 ? -9.284 -0.656 42.273 1.00 48.75 109 PRO A C 1
ATOM 745 O O . PRO A 1 109 ? -8.824 0.014 41.347 1.00 48.75 109 PRO A O 1
ATOM 748 N N . PRO A 1 110 ? -10.305 -0.198 43.023 1.00 54.09 110 PRO A N 1
ATOM 749 C CA . PRO A 1 110 ? -11.180 0.933 42.671 1.00 54.09 110 PRO A CA 1
ATOM 750 C C . PRO A 1 110 ? -10.591 2.343 42.906 1.00 54.09 110 PRO A C 1
ATOM 752 O O . PRO A 1 110 ? -11.310 3.254 43.306 1.00 54.09 110 PRO A O 1
ATOM 755 N N . TRP A 1 111 ? -9.301 2.570 42.654 1.00 63.78 111 TRP A N 1
ATOM 756 C CA . TRP A 1 111 ? -8.645 3.854 42.948 1.00 63.78 111 TRP A CA 1
ATOM 757 C C . TRP A 1 111 ? -7.860 4.402 41.747 1.00 63.78 111 TRP A C 1
ATOM 759 O O . TRP A 1 111 ? -6.637 4.469 41.740 1.00 63.78 111 TRP A O 1
ATOM 769 N N . MET A 1 112 ? -8.569 4.851 40.712 1.00 52.94 112 MET A N 1
ATOM 770 C CA . MET A 1 112 ? -8.007 5.848 39.795 1.00 52.94 112 MET A CA 1
ATOM 771 C C . MET A 1 112 ? -8.902 7.089 39.806 1.00 52.94 112 MET A C 1
ATOM 773 O O . MET A 1 112 ? -10.100 6.965 39.545 1.00 52.94 112 MET A O 1
ATOM 777 N N . PRO A 1 113 ? -8.358 8.279 40.120 1.00 67.06 113 PRO A N 1
ATOM 778 C CA . PRO A 1 113 ? -9.099 9.520 39.967 1.00 67.06 113 PRO A CA 1
ATOM 779 C C . PRO A 1 113 ? -9.334 9.820 38.475 1.00 67.06 113 PRO A C 1
ATOM 781 O O . PRO A 1 113 ? -8.511 9.444 37.633 1.00 67.06 113 PRO A O 1
ATOM 784 N N . PRO A 1 114 ? -10.444 10.493 38.122 1.00 61.00 114 PRO A N 1
ATOM 785 C CA . PRO A 1 114 ? -10.723 10.867 36.744 1.00 61.00 114 PRO A CA 1
ATOM 786 C C . PRO A 1 114 ? -9.672 11.855 36.220 1.00 61.00 114 PRO A C 1
ATOM 788 O O . PRO A 1 114 ? -9.288 12.808 36.897 1.00 61.00 114 PRO A O 1
ATOM 791 N N . SER A 1 115 ? -9.229 11.611 34.987 1.00 60.38 115 SER A N 1
ATOM 792 C CA . SER A 1 115 ? -8.323 12.483 34.238 1.00 60.38 115 SER A CA 1
ATOM 793 C C . SER A 1 115 ? -8.955 13.874 34.058 1.00 60.38 115 SER A C 1
ATOM 795 O O . SER A 1 115 ? -10.126 13.949 33.670 1.00 60.38 115 SER A O 1
ATOM 797 N N . PRO A 1 116 ? -8.230 14.982 34.309 1.00 56.94 116 PRO A N 1
ATOM 798 C CA . PRO A 1 116 ? -8.783 16.317 34.131 1.00 56.94 116 PRO A CA 1
ATOM 799 C C . PRO A 1 116 ? -9.044 16.590 32.646 1.00 56.94 116 PRO A C 1
ATOM 801 O O . PRO A 1 116 ? -8.183 16.389 31.790 1.00 56.94 116 PRO A O 1
ATOM 804 N N . SER A 1 117 ? -10.264 17.041 32.360 1.00 62.38 117 SER A N 1
ATOM 805 C CA . SER A 1 117 ? -10.670 17.540 31.046 1.00 62.38 117 SER A CA 1
ATOM 806 C C . SER A 1 117 ? -9.828 18.763 30.658 1.00 62.38 117 SER A C 1
ATOM 808 O O . SER A 1 117 ? -9.551 19.594 31.528 1.00 62.38 117 SER A O 1
ATOM 810 N N . PRO A 1 118 ? -9.437 18.930 29.381 1.00 56.25 118 PRO A N 1
ATOM 811 C CA . PRO A 1 118 ? -8.777 20.149 28.937 1.00 56.25 118 PRO A CA 1
ATOM 812 C C . PRO A 1 118 ? -9.771 21.313 29.006 1.00 56.25 118 PRO A C 1
ATOM 814 O O . PRO A 1 118 ? -10.710 21.421 28.219 1.00 56.25 118 PRO A O 1
ATOM 817 N N . SER A 1 119 ? -9.560 22.159 30.011 1.00 55.03 119 SER A N 1
ATOM 818 C CA . SER A 1 119 ? -10.302 23.386 30.257 1.00 55.03 119 SER A CA 1
ATOM 819 C C . SER A 1 119 ? -10.170 24.331 29.061 1.00 55.03 119 SER A C 1
ATOM 821 O O . SER A 1 119 ? -9.063 24.671 28.638 1.00 55.03 119 SER A O 1
ATOM 823 N N . SER A 1 120 ? -11.309 24.744 28.509 1.00 54.34 120 SER A N 1
ATOM 824 C CA . SER A 1 120 ? -11.404 25.776 27.481 1.00 54.34 120 SER A CA 1
ATOM 825 C C . SER A 1 120 ? -10.936 27.116 28.049 1.00 54.34 120 SER A C 1
ATOM 827 O O . SER A 1 120 ? -11.666 27.781 28.781 1.00 54.34 120 SER A O 1
ATOM 829 N N . ALA A 1 121 ? -9.715 27.525 27.711 1.00 54.72 121 ALA A N 1
ATOM 830 C CA . ALA A 1 121 ? -9.256 28.884 27.962 1.00 54.72 121 ALA A CA 1
ATOM 831 C C . ALA A 1 121 ? -9.845 29.841 26.903 1.00 54.72 121 ALA A C 1
ATOM 833 O O . ALA A 1 121 ? -9.780 29.539 25.706 1.00 54.72 121 ALA A O 1
ATOM 834 N N . PRO A 1 122 ? -10.402 31.001 27.294 1.00 57.19 122 PRO A N 1
ATOM 835 C CA . PRO A 1 122 ? -10.815 32.028 26.348 1.00 57.19 122 PRO A CA 1
ATOM 836 C C . PRO A 1 122 ? -9.589 32.706 25.715 1.00 57.19 122 PRO A C 1
ATOM 838 O O . PRO A 1 122 ? -8.658 33.122 26.405 1.00 57.19 122 PRO A O 1
ATOM 841 N N . ARG A 1 123 ? -9.597 32.819 24.381 1.00 56.91 123 ARG A N 1
ATOM 842 C CA . ARG A 1 123 ? -8.588 33.555 23.600 1.00 56.91 123 ARG A CA 1
ATOM 843 C C . ARG A 1 123 ? -8.628 35.043 23.987 1.00 56.91 123 ARG A C 1
ATOM 845 O O . ARG A 1 123 ? -9.713 35.625 23.933 1.00 56.91 123 ARG A O 1
ATOM 852 N N . PRO A 1 124 ? -7.497 35.693 24.312 1.00 52.62 124 PRO A N 1
ATOM 853 C CA . PRO A 1 124 ? -7.463 37.144 24.426 1.00 52.62 124 PRO A CA 1
ATOM 854 C C . PRO A 1 124 ? -7.633 37.782 23.041 1.00 52.62 124 PRO A C 1
ATOM 856 O O . PRO A 1 124 ? -7.010 37.371 22.059 1.00 52.62 124 PRO A O 1
ATOM 859 N N . ALA A 1 125 ? -8.508 38.784 22.971 1.00 49.66 125 ALA A N 1
ATOM 860 C CA . ALA A 1 125 ? -8.716 39.612 21.796 1.00 49.66 125 ALA A CA 1
ATOM 861 C C . ALA A 1 125 ? -7.463 40.459 21.531 1.00 49.66 125 ALA A C 1
ATOM 863 O O . ALA A 1 125 ? -7.102 41.322 22.329 1.00 49.66 125 ALA A O 1
ATOM 864 N N . VAL A 1 126 ? -6.803 40.207 20.404 1.00 61.75 126 VAL A N 1
ATOM 865 C CA . VAL A 1 126 ? -5.777 41.096 19.851 1.00 61.75 126 VAL A CA 1
ATOM 866 C C . VAL A 1 126 ? -6.469 42.299 19.198 1.00 61.75 126 VAL A C 1
ATOM 868 O O . VAL A 1 126 ? -7.298 42.095 18.306 1.00 61.75 126 VAL A O 1
ATOM 871 N N . PRO A 1 127 ? -6.168 43.547 19.603 1.00 59.34 127 PRO A N 1
ATOM 872 C CA . PRO A 1 127 ? -6.658 44.721 18.898 1.00 59.34 127 PRO A CA 1
ATOM 873 C C . PRO A 1 127 ? -5.987 44.824 17.524 1.00 59.34 127 PRO A C 1
ATOM 875 O O . PRO A 1 127 ? -4.765 44.756 17.398 1.00 59.34 127 PRO A O 1
ATOM 878 N N . HIS A 1 128 ? -6.813 44.991 16.491 1.00 50.97 128 HIS A N 1
ATOM 879 C CA . HIS A 1 128 ? -6.392 45.365 15.145 1.00 50.97 128 HIS A CA 1
ATOM 880 C C . HIS A 1 128 ? -5.726 46.747 15.186 1.00 50.97 128 HIS A C 1
ATOM 882 O O . HIS A 1 128 ? -6.407 47.770 15.225 1.00 50.97 128 HIS A O 1
ATOM 888 N N . ALA A 1 129 ? -4.397 46.777 15.162 1.00 44.66 129 ALA A N 1
ATOM 889 C CA . ALA A 1 129 ? -3.637 47.956 14.775 1.00 44.66 129 ALA A CA 1
ATOM 890 C C . ALA A 1 129 ? -3.326 47.837 13.279 1.00 44.66 129 ALA A C 1
ATOM 892 O O . ALA A 1 129 ? -2.537 46.991 12.862 1.00 44.66 129 ALA A O 1
ATOM 893 N N . ALA A 1 130 ? -3.998 48.655 12.472 1.00 58.31 130 ALA A N 1
ATOM 894 C CA . ALA A 1 130 ? -3.705 48.798 11.054 1.00 58.31 130 ALA A CA 1
ATOM 895 C C . ALA A 1 130 ? -2.302 49.412 10.877 1.00 58.31 130 ALA A C 1
ATOM 897 O O . ALA A 1 130 ? -2.054 50.488 11.428 1.00 58.31 130 ALA A O 1
ATOM 898 N N . PRO A 1 131 ? -1.387 48.795 10.111 1.00 49.41 131 PRO A N 1
ATOM 899 C CA . PRO A 1 131 ? -0.176 49.480 9.698 1.00 49.41 131 PRO A CA 1
ATOM 900 C C . PRO A 1 131 ? -0.532 50.506 8.617 1.00 49.41 131 PRO A C 1
ATOM 902 O O . PRO A 1 131 ? -1.024 50.171 7.539 1.00 49.41 131 PRO A O 1
ATOM 905 N N . GLN A 1 132 ? -0.295 51.776 8.930 1.00 53.75 132 GLN A N 1
ATOM 906 C CA . GLN A 1 132 ? -0.234 52.847 7.946 1.00 53.75 132 GLN A CA 1
ATOM 907 C C . GLN A 1 132 ? 1.063 52.665 7.149 1.00 53.75 132 GLN A C 1
ATOM 909 O O . GLN A 1 132 ? 2.153 52.784 7.706 1.00 53.75 132 GLN A O 1
ATOM 914 N N . PHE A 1 133 ? 0.950 52.343 5.862 1.00 49.94 133 PHE A N 1
ATOM 915 C CA . PHE A 1 133 ? 2.088 52.319 4.945 1.00 49.94 133 PHE A CA 1
ATOM 916 C C . PHE A 1 133 ? 2.363 53.745 4.447 1.00 49.94 133 PHE A C 1
ATOM 918 O O . PHE A 1 133 ? 1.461 54.348 3.859 1.00 49.94 133 PHE A O 1
ATOM 925 N N . PRO A 1 134 ? 3.570 54.307 4.634 1.00 50.81 134 PRO A N 1
ATOM 926 C CA . PRO A 1 134 ? 3.977 55.473 3.871 1.00 50.81 134 PRO A CA 1
ATOM 927 C C . PRO A 1 134 ? 4.216 55.055 2.416 1.00 50.81 134 PRO A C 1
ATOM 929 O O . PRO A 1 134 ? 5.014 54.166 2.120 1.00 50.81 134 PRO A O 1
ATOM 932 N N . ALA A 1 135 ? 3.488 55.702 1.511 1.00 51.84 135 ALA A N 1
ATOM 933 C CA . ALA A 1 135 ? 3.752 55.670 0.086 1.00 51.84 135 ALA A CA 1
ATOM 934 C C . ALA A 1 135 ? 5.031 56.465 -0.190 1.00 51.84 135 ALA A C 1
ATOM 936 O O . ALA A 1 135 ? 4.982 57.686 -0.141 1.00 51.84 135 ALA A O 1
ATOM 937 N N . ASP A 1 136 ? 6.147 55.774 -0.413 1.00 52.31 136 ASP A N 1
ATOM 938 C CA . ASP A 1 136 ? 7.157 56.104 -1.428 1.00 52.31 136 ASP A CA 1
ATOM 939 C C . ASP A 1 136 ? 8.270 55.049 -1.362 1.00 52.31 136 ASP A C 1
ATOM 941 O O . ASP A 1 136 ? 9.101 55.066 -0.456 1.00 52.31 136 ASP A O 1
ATOM 945 N N . THR A 1 137 ? 8.279 54.082 -2.279 1.00 49.62 137 THR A N 1
ATOM 946 C CA . THR A 1 137 ? 9.528 53.422 -2.679 1.00 49.62 137 THR A CA 1
ATOM 947 C C . THR A 1 137 ? 9.364 52.889 -4.096 1.00 49.62 137 THR A C 1
ATOM 949 O O . THR A 1 137 ? 8.600 51.965 -4.369 1.00 49.62 137 THR A O 1
ATOM 952 N N . SER A 1 138 ? 10.075 53.558 -4.992 1.00 52.06 138 SER A N 1
ATOM 953 C CA . SER A 1 138 ? 10.557 53.106 -6.291 1.00 52.06 138 SER A CA 1
ATOM 954 C C . SER A 1 138 ? 10.577 51.585 -6.506 1.00 52.06 138 SER A C 1
ATOM 956 O O . SER A 1 138 ? 11.184 50.828 -5.755 1.00 52.06 138 SER A O 1
ATOM 958 N N . LEU A 1 139 ? 9.971 51.168 -7.619 1.00 56.50 139 LEU A N 1
ATOM 959 C CA . LEU A 1 139 ? 10.139 49.857 -8.247 1.00 56.50 139 LEU A CA 1
ATOM 960 C C . LEU A 1 139 ? 11.606 49.631 -8.657 1.00 56.50 139 LEU A C 1
ATOM 962 O O . LEU A 1 139 ? 12.103 50.366 -9.514 1.00 56.50 139 LEU A O 1
ATOM 966 N N . PRO A 1 140 ? 12.258 48.551 -8.203 1.00 50.94 140 PRO A N 1
ATOM 967 C CA . PRO A 1 140 ? 13.163 47.806 -9.055 1.00 50.94 140 PRO A CA 1
ATOM 968 C C . PRO A 1 140 ? 12.395 46.668 -9.735 1.00 50.94 140 PRO A C 1
ATOM 970 O O . PRO A 1 140 ? 11.725 45.851 -9.105 1.00 50.94 140 PRO A O 1
ATOM 973 N N . GLN A 1 141 ? 12.499 46.649 -11.061 1.00 54.53 141 GLN A N 1
ATOM 974 C CA . GLN A 1 141 ? 12.171 45.511 -11.905 1.00 54.53 141 GLN A CA 1
ATOM 975 C C . GLN A 1 141 ? 12.992 44.290 -11.476 1.00 54.53 141 GLN A C 1
ATOM 977 O O . GLN A 1 141 ? 14.200 44.244 -11.694 1.00 54.53 141 GLN A O 1
ATOM 982 N N . SER A 1 142 ? 12.325 43.276 -10.940 1.00 51.56 142 SER A N 1
ATOM 983 C CA . SER A 1 142 ? 12.819 41.896 -10.955 1.00 51.56 142 SER A CA 1
ATOM 984 C C . SER A 1 142 ? 11.636 40.937 -10.828 1.00 51.56 142 SER A C 1
ATOM 986 O O . SER A 1 142 ? 11.424 40.281 -9.814 1.00 51.56 142 SER A O 1
ATOM 988 N N . ALA A 1 143 ? 10.849 40.860 -11.904 1.00 50.88 143 ALA A N 1
ATOM 989 C CA . ALA A 1 143 ? 9.792 39.864 -12.090 1.00 50.88 143 ALA A CA 1
ATOM 990 C C . ALA A 1 143 ? 10.333 38.449 -12.419 1.00 50.88 143 ALA A C 1
ATOM 992 O O . ALA A 1 143 ? 9.544 37.549 -12.674 1.00 50.88 143 ALA A O 1
ATOM 993 N N . ASP A 1 144 ? 11.652 38.236 -12.354 1.00 50.34 144 ASP A N 1
ATOM 994 C CA . ASP A 1 144 ? 12.340 36.980 -12.706 1.00 50.34 144 ASP A CA 1
ATOM 995 C C . ASP A 1 144 ? 13.110 36.345 -11.526 1.00 50.34 144 ASP A C 1
ATOM 997 O O . ASP A 1 144 ? 14.079 35.621 -11.728 1.00 50.34 144 ASP A O 1
ATOM 1001 N N . GLN A 1 145 ? 12.738 36.623 -10.269 1.00 51.75 145 GLN A N 1
ATOM 1002 C CA . GLN A 1 145 ? 13.487 36.115 -9.096 1.00 51.75 145 GLN A CA 1
ATOM 1003 C C . GLN A 1 145 ? 12.700 35.200 -8.144 1.00 51.75 145 GLN A C 1
ATOM 1005 O O . GLN A 1 145 ? 13.203 34.849 -7.081 1.00 51.75 145 GLN A O 1
ATOM 1010 N N . PHE A 1 146 ? 11.502 34.742 -8.523 1.00 48.22 146 PHE A N 1
ATOM 1011 C CA . PHE A 1 146 ? 10.737 33.763 -7.728 1.00 48.22 146 PHE A CA 1
ATOM 1012 C C . PHE A 1 146 ? 10.609 32.377 -8.380 1.00 48.22 146 PHE A C 1
ATOM 1014 O O . PHE A 1 146 ? 9.840 31.548 -7.903 1.00 48.22 146 PHE A O 1
ATOM 1021 N N . SER A 1 147 ? 11.386 32.091 -9.428 1.00 52.66 147 SER A N 1
ATOM 1022 C CA . SER A 1 147 ? 11.362 30.791 -10.122 1.00 52.66 147 SER A CA 1
ATOM 1023 C C . SER A 1 147 ? 12.411 29.788 -9.626 1.00 52.66 147 SER A C 1
ATOM 1025 O O . SER A 1 147 ? 12.425 28.660 -10.102 1.00 52.66 147 SER A O 1
ATOM 1027 N N . ASP A 1 148 ? 13.237 30.168 -8.648 1.00 49.59 148 ASP A N 1
ATOM 1028 C CA . ASP A 1 148 ? 14.321 29.335 -8.100 1.00 49.59 148 ASP A CA 1
ATOM 1029 C C . ASP A 1 148 ? 14.191 29.116 -6.578 1.00 49.59 148 ASP A C 1
ATOM 1031 O O . ASP A 1 148 ? 15.170 28.976 -5.843 1.00 49.59 148 ASP A O 1
ATOM 1035 N N . GLN A 1 149 ? 12.957 29.085 -6.056 1.00 47.34 149 GLN A N 1
ATOM 1036 C CA . GLN A 1 149 ? 12.726 28.611 -4.689 1.00 47.34 149 GLN A CA 1
ATOM 1037 C C . GLN A 1 149 ? 12.849 27.089 -4.638 1.00 47.34 149 GLN A C 1
ATOM 1039 O O . GLN A 1 149 ? 11.881 26.352 -4.786 1.00 47.34 149 GLN A O 1
ATOM 1044 N N . ALA A 1 150 ? 14.088 26.670 -4.386 1.00 48.22 150 ALA A N 1
ATOM 1045 C CA . ALA A 1 150 ? 14.474 25.397 -3.809 1.00 48.22 150 ALA A CA 1
ATOM 1046 C C . ALA A 1 150 ? 13.855 24.180 -4.509 1.00 48.22 150 ALA A C 1
ATOM 1048 O O . ALA A 1 150 ? 12.929 23.542 -4.002 1.00 48.22 150 ALA A O 1
ATOM 1049 N N . ALA A 1 151 ? 14.497 23.758 -5.601 1.00 51.12 151 ALA A N 1
ATOM 1050 C CA . ALA A 1 151 ? 14.646 22.334 -5.868 1.00 51.12 151 ALA A CA 1
ATOM 1051 C C . ALA A 1 151 ? 15.403 21.712 -4.679 1.00 51.12 151 ALA A C 1
ATOM 1053 O O . ALA A 1 151 ? 16.610 21.483 -4.721 1.00 51.12 151 ALA A O 1
ATOM 1054 N N . MET A 1 152 ? 14.693 21.521 -3.563 1.00 51.84 152 MET A N 1
ATOM 1055 C CA . MET A 1 152 ? 15.129 20.651 -2.484 1.00 51.84 152 MET A CA 1
ATOM 1056 C C . MET A 1 152 ? 15.517 19.337 -3.156 1.00 51.84 152 MET A C 1
ATOM 1058 O O . MET A 1 152 ? 14.746 18.872 -4.003 1.00 51.84 152 MET A O 1
ATOM 1062 N N . PRO A 1 153 ? 16.686 18.751 -2.844 1.00 56.03 153 PRO A N 1
ATOM 1063 C CA . PRO A 1 153 ? 17.022 17.448 -3.383 1.00 56.03 153 PRO A CA 1
ATOM 1064 C C . PRO A 1 153 ? 15.855 16.532 -3.030 1.00 56.03 153 PRO A C 1
ATOM 1066 O O . PRO A 1 153 ? 15.542 16.339 -1.853 1.00 56.03 153 PRO A O 1
ATOM 1069 N N . ILE A 1 154 ? 15.143 16.064 -4.056 1.00 57.66 154 ILE A N 1
ATOM 1070 C CA . ILE A 1 154 ? 14.090 15.075 -3.897 1.00 57.66 154 ILE A CA 1
ATOM 1071 C C . ILE A 1 154 ? 14.860 13.815 -3.539 1.00 57.66 154 ILE A C 1
ATOM 1073 O O . ILE A 1 154 ? 15.298 13.073 -4.410 1.00 57.66 154 ILE A O 1
ATOM 1077 N N . THR A 1 155 ? 15.167 13.656 -2.254 1.00 65.44 155 THR A N 1
ATOM 1078 C CA . THR A 1 155 ? 15.841 12.470 -1.753 1.00 65.44 155 THR A CA 1
ATOM 1079 C C . THR A 1 155 ? 14.862 11.333 -1.963 1.00 65.44 155 THR A C 1
ATOM 1081 O O . THR A 1 155 ? 13.883 11.192 -1.226 1.00 65.44 155 THR A O 1
ATOM 1084 N N . GLU A 1 156 ? 15.076 10.586 -3.039 1.00 79.62 156 GLU A N 1
ATOM 1085 C CA . GLU A 1 156 ? 14.268 9.430 -3.378 1.00 79.62 156 GLU A CA 1
ATOM 1086 C C . GLU A 1 156 ? 14.372 8.425 -2.236 1.00 79.62 156 GLU A C 1
ATOM 1088 O O . GLU A 1 156 ? 15.456 8.080 -1.759 1.00 79.62 156 GLU A O 1
ATOM 1093 N N . ASN A 1 157 ? 13.220 7.992 -1.738 1.00 91.31 157 ASN A N 1
ATOM 1094 C CA . ASN A 1 157 ? 13.185 7.004 -0.681 1.00 91.31 157 ASN A CA 1
ATOM 1095 C C . ASN A 1 157 ? 13.638 5.645 -1.258 1.00 91.31 157 ASN A C 1
ATOM 1097 O O . ASN A 1 157 ? 13.124 5.238 -2.302 1.00 91.31 157 ASN A O 1
ATOM 1101 N N . PRO A 1 158 ? 14.554 4.905 -0.607 1.00 92.69 158 PRO A N 1
ATOM 1102 C CA . PRO A 1 158 ? 15.040 3.629 -1.136 1.00 92.69 158 PRO A CA 1
ATOM 1103 C C . PRO A 1 158 ? 13.918 2.592 -1.298 1.00 92.69 158 PRO A C 1
ATOM 1105 O O . PRO A 1 158 ? 13.928 1.817 -2.253 1.00 92.69 158 PRO A O 1
ATOM 1108 N N . THR A 1 159 ? 12.910 2.612 -0.420 1.00 95.62 159 THR A N 1
ATOM 1109 C CA . THR A 1 159 ? 11.713 1.776 -0.560 1.00 95.62 159 THR A CA 1
ATOM 1110 C C . THR A 1 159 ? 10.898 2.185 -1.782 1.00 95.62 159 THR A C 1
ATOM 1112 O O . THR A 1 159 ? 10.403 1.310 -2.485 1.00 95.62 159 THR A O 1
ATOM 1115 N N . ALA A 1 160 ? 10.792 3.484 -2.083 1.00 95.12 160 ALA A N 1
ATOM 1116 C CA . ALA A 1 160 ? 10.107 3.959 -3.287 1.00 95.12 160 ALA A CA 1
ATOM 1117 C C . ALA A 1 160 ? 10.786 3.441 -4.559 1.00 95.12 160 ALA A C 1
ATOM 1119 O O . ALA A 1 160 ? 10.106 2.946 -5.454 1.00 95.12 160 ALA A O 1
ATOM 1120 N N . LEU A 1 161 ? 12.122 3.486 -4.609 1.00 93.06 161 LEU A N 1
ATOM 1121 C CA . LEU A 1 161 ? 12.905 2.955 -5.728 1.00 93.06 161 LEU A CA 1
ATOM 1122 C C . LEU A 1 161 ? 12.700 1.451 -5.906 1.00 93.06 161 LEU A C 1
ATOM 1124 O O . LEU A 1 161 ? 12.468 0.980 -7.019 1.00 93.06 161 LEU A O 1
ATOM 1128 N N . LEU A 1 162 ? 12.739 0.698 -4.804 1.00 94.00 162 LEU A N 1
ATOM 1129 C CA . LEU A 1 162 ? 12.505 -0.741 -4.832 1.00 94.00 162 LEU A CA 1
ATOM 1130 C C . LEU A 1 162 ? 11.081 -1.071 -5.295 1.00 94.00 162 LEU A C 1
ATOM 1132 O O . LEU A 1 162 ? 10.904 -1.942 -6.143 1.00 94.00 162 LEU A O 1
ATOM 1136 N N . VAL A 1 163 ? 10.074 -0.366 -4.772 1.00 96.44 163 VAL A N 1
ATOM 1137 C CA . VAL A 1 163 ? 8.676 -0.538 -5.186 1.00 96.44 163 VAL A CA 1
ATOM 1138 C C . VAL A 1 163 ? 8.521 -0.216 -6.665 1.00 96.44 163 VAL A C 1
ATOM 1140 O O . VAL A 1 163 ? 7.947 -1.028 -7.377 1.00 96.44 163 VAL A O 1
ATOM 1143 N N . ALA A 1 164 ? 9.073 0.898 -7.149 1.00 94.69 164 ALA A N 1
ATOM 1144 C CA . ALA A 1 164 ? 9.011 1.263 -8.561 1.00 94.69 164 ALA A CA 1
ATOM 1145 C C . ALA A 1 164 ? 9.658 0.202 -9.462 1.00 94.69 164 ALA A C 1
ATOM 1147 O O . ALA A 1 164 ? 9.092 -0.153 -10.494 1.00 94.69 164 ALA A O 1
ATOM 1148 N N . ARG A 1 165 ? 10.807 -0.356 -9.054 1.00 92.75 165 ARG A N 1
ATOM 1149 C CA . ARG A 1 165 ? 11.476 -1.426 -9.804 1.00 92.75 165 ARG A CA 1
ATOM 1150 C C . ARG A 1 165 ? 10.649 -2.709 -9.834 1.00 92.75 165 ARG A C 1
ATOM 1152 O O . ARG A 1 165 ? 10.475 -3.277 -10.902 1.00 92.75 165 ARG A O 1
ATOM 1159 N N . LEU A 1 166 ? 10.134 -3.151 -8.687 1.00 94.31 166 LEU A N 1
ATOM 1160 C CA . LEU A 1 166 ? 9.311 -4.362 -8.587 1.00 94.31 166 LEU A CA 1
ATOM 1161 C C . LEU A 1 166 ? 7.940 -4.195 -9.251 1.00 94.31 166 LEU A C 1
ATOM 1163 O O . LEU A 1 166 ? 7.344 -5.175 -9.688 1.00 94.31 166 LEU A O 1
ATOM 1167 N N . TRP A 1 167 ? 7.441 -2.962 -9.349 1.00 95.75 167 TRP A N 1
ATOM 1168 C CA . TRP A 1 167 ? 6.187 -2.662 -10.029 1.00 95.75 167 TRP A CA 1
ATOM 1169 C C . TRP A 1 167 ? 6.235 -2.975 -11.524 1.00 95.75 167 TRP A C 1
ATOM 1171 O O . TRP A 1 167 ? 5.220 -3.388 -12.080 1.00 95.75 167 TRP A O 1
ATOM 1181 N N . ALA A 1 168 ? 7.406 -2.844 -12.156 1.00 91.88 168 ALA A N 1
ATOM 1182 C CA . ALA A 1 168 ? 7.597 -3.175 -13.568 1.00 91.88 168 ALA A CA 1
ATOM 1183 C C . ALA A 1 168 ? 7.266 -4.646 -13.887 1.00 91.88 168 ALA A C 1
ATOM 1185 O O . ALA A 1 168 ? 6.855 -4.959 -14.999 1.00 91.88 168 ALA A O 1
ATOM 1186 N N . GLU A 1 169 ? 7.343 -5.551 -12.905 1.00 91.12 169 GLU A N 1
ATOM 1187 C CA . GLU A 1 169 ? 6.997 -6.963 -13.109 1.00 91.12 169 GLU A CA 1
ATOM 1188 C C . GLU A 1 169 ? 5.505 -7.201 -13.367 1.00 91.12 169 GLU A C 1
ATOM 1190 O O . GLU A 1 169 ? 5.118 -8.273 -13.836 1.00 91.12 169 GLU A O 1
ATOM 1195 N N . ARG A 1 170 ? 4.644 -6.208 -13.108 1.00 92.00 170 ARG A N 1
ATOM 1196 C CA . ARG A 1 170 ? 3.226 -6.294 -13.476 1.00 92.00 170 ARG A CA 1
ATOM 1197 C C . ARG A 1 170 ? 3.009 -6.349 -14.984 1.00 92.00 170 ARG A C 1
ATOM 1199 O O . ARG A 1 170 ? 2.037 -6.968 -15.412 1.00 92.00 170 ARG A O 1
ATOM 1206 N N . ASP A 1 171 ? 3.914 -5.771 -15.775 1.00 88.75 171 ASP A N 1
ATOM 1207 C CA . ASP A 1 171 ? 3.853 -5.842 -17.240 1.00 88.75 171 ASP A CA 1
ATOM 1208 C C . ASP A 1 171 ? 4.038 -7.287 -17.745 1.00 88.75 171 ASP A C 1
ATOM 1210 O O . ASP A 1 171 ? 3.586 -7.633 -18.835 1.00 88.75 171 ASP A O 1
ATOM 1214 N N . HIS A 1 172 ? 4.616 -8.157 -16.910 1.00 87.06 172 HIS A N 1
ATOM 1215 C CA . HIS A 1 172 ? 4.792 -9.593 -17.142 1.00 87.06 172 HIS A CA 1
ATOM 1216 C C . HIS A 1 172 ? 3.766 -10.457 -16.383 1.00 87.06 172 HIS A C 1
ATOM 1218 O O . HIS A 1 172 ? 3.988 -11.647 -16.170 1.00 87.06 172 HIS A O 1
ATOM 1224 N N . GLY A 1 173 ? 2.652 -9.871 -15.927 1.00 88.00 173 GLY A N 1
ATOM 1225 C CA . GLY A 1 173 ? 1.600 -10.583 -15.190 1.00 88.00 173 GLY A CA 1
ATOM 1226 C C . GLY A 1 173 ? 1.856 -10.735 -13.687 1.00 88.00 173 GLY A C 1
ATOM 1227 O O . GLY A 1 173 ? 1.050 -11.355 -12.989 1.00 88.00 173 GLY A O 1
ATOM 1228 N N . GLY A 1 174 ? 2.938 -10.146 -13.169 1.00 92.00 174 GLY A N 1
ATOM 1229 C CA . GLY A 1 174 ? 3.214 -10.113 -11.741 1.00 92.00 174 GLY A CA 1
ATOM 1230 C C . GLY A 1 174 ? 2.132 -9.364 -10.956 1.00 92.00 174 GLY A C 1
ATOM 1231 O O . GLY A 1 174 ? 1.533 -8.401 -11.429 1.00 92.00 174 GLY A O 1
ATOM 1232 N N . VAL A 1 175 ? 1.894 -9.777 -9.713 1.00 94.44 175 VAL A N 1
ATOM 1233 C CA . VAL A 1 175 ? 0.994 -9.080 -8.782 1.00 94.44 175 VAL A CA 1
ATOM 1234 C C . VAL A 1 175 ? 1.799 -8.579 -7.597 1.00 94.44 175 VAL A C 1
ATOM 1236 O O . VAL A 1 175 ? 2.406 -9.370 -6.875 1.00 94.44 175 VAL A O 1
ATOM 1239 N N . VAL A 1 176 ? 1.790 -7.264 -7.392 1.00 97.00 176 VAL A N 1
ATOM 1240 C CA . VAL A 1 176 ? 2.510 -6.615 -6.292 1.00 97.00 176 VAL A CA 1
ATOM 1241 C C . VAL A 1 176 ? 1.642 -6.595 -5.036 1.00 97.00 176 VAL A C 1
ATOM 1243 O O . VAL A 1 176 ? 0.521 -6.091 -5.040 1.00 97.00 176 VAL A O 1
ATOM 1246 N N . GLU A 1 177 ? 2.199 -7.107 -3.946 1.00 97.75 177 GLU A N 1
ATOM 1247 C CA . GLU A 1 177 ? 1.646 -7.089 -2.597 1.00 97.75 177 GLU A CA 1
ATOM 1248 C C . GLU A 1 177 ? 2.534 -6.237 -1.691 1.00 97.75 177 GLU A C 1
ATOM 1250 O O . GLU A 1 177 ? 3.743 -6.469 -1.575 1.00 97.75 177 GLU A O 1
ATOM 1255 N N . LEU A 1 178 ? 1.922 -5.278 -0.997 1.00 98.12 178 LEU A N 1
ATOM 1256 C CA . LEU A 1 178 ? 2.607 -4.450 -0.010 1.00 98.12 178 LEU A CA 1
ATOM 1257 C C . LEU A 1 178 ? 2.130 -4.844 1.383 1.00 98.12 178 LEU A C 1
ATOM 1259 O O . LEU A 1 178 ? 0.951 -4.716 1.714 1.00 98.12 178 LEU A O 1
ATOM 1263 N N . HIS A 1 179 ? 3.058 -5.320 2.206 1.00 98.19 179 HIS A N 1
ATOM 1264 C CA . HIS A 1 179 ? 2.809 -5.618 3.609 1.00 98.19 179 HIS A CA 1
ATOM 1265 C C . HIS A 1 179 ? 3.246 -4.436 4.466 1.00 98.19 179 HIS A C 1
ATOM 1267 O O . HIS A 1 179 ? 4.422 -4.056 4.475 1.00 98.19 179 HIS A O 1
ATOM 1273 N N . LEU A 1 180 ? 2.295 -3.894 5.214 1.00 97.94 180 LEU A N 1
ATOM 1274 C CA . LEU A 1 180 ? 2.499 -2.769 6.109 1.00 97.94 180 LEU A CA 1
ATOM 1275 C C . LEU A 1 180 ? 2.822 -3.248 7.527 1.00 97.94 180 LEU A C 1
ATOM 1277 O O . LEU A 1 180 ? 2.463 -4.357 7.944 1.00 97.94 180 LEU A O 1
ATOM 1281 N N . VAL A 1 181 ? 3.456 -2.373 8.303 1.00 96.94 181 VAL A N 1
ATOM 1282 C CA . VAL A 1 181 ? 3.588 -2.533 9.753 1.00 96.94 181 VAL A CA 1
ATOM 1283 C C . VAL A 1 181 ? 2.197 -2.740 10.369 1.00 96.94 181 VAL A C 1
ATOM 1285 O O . VAL A 1 181 ? 1.214 -2.115 9.975 1.00 96.94 181 VAL A O 1
ATOM 1288 N N . GLY A 1 182 ? 2.100 -3.666 11.324 1.00 93.88 182 GLY A N 1
ATOM 1289 C CA . GLY A 1 182 ? 0.822 -4.071 11.919 1.00 93.88 182 GLY A CA 1
ATOM 1290 C C . GLY A 1 182 ? 0.099 -5.191 11.162 1.00 93.88 182 GLY A C 1
ATOM 1291 O O . GLY A 1 182 ? -0.996 -5.582 11.559 1.00 93.88 182 GLY A O 1
ATOM 1292 N N . GLY A 1 183 ? 0.707 -5.738 10.103 1.00 94.00 183 GLY A N 1
ATOM 1293 C CA . GLY A 1 183 ? 0.223 -6.937 9.413 1.00 94.00 183 GLY A CA 1
ATOM 1294 C C . GLY A 1 183 ? -0.875 -6.683 8.382 1.00 94.00 183 GLY A C 1
ATOM 1295 O O . GLY A 1 183 ? -1.403 -7.645 7.825 1.00 94.00 183 GLY A O 1
ATOM 1296 N N . SER A 1 184 ? -1.206 -5.417 8.113 1.00 95.62 184 SER A N 1
ATOM 1297 C CA . SER A 1 184 ? -2.087 -5.052 7.002 1.00 95.62 184 SER A CA 1
ATOM 1298 C C . SER A 1 184 ? -1.406 -5.352 5.667 1.00 95.62 184 SER A C 1
ATOM 1300 O O . SER A 1 184 ? -0.187 -5.225 5.539 1.00 95.62 184 SER A O 1
ATOM 1302 N N . VAL A 1 185 ? -2.191 -5.755 4.673 1.00 97.12 185 VAL A N 1
ATOM 1303 C CA . VAL A 1 185 ? -1.714 -6.030 3.316 1.00 97.12 185 VAL A CA 1
ATOM 1304 C C . VAL A 1 185 ? -2.606 -5.290 2.344 1.00 97.12 185 VAL A C 1
ATOM 1306 O O . VAL A 1 185 ? -3.830 -5.379 2.445 1.00 97.12 185 VAL A O 1
ATOM 1309 N N . ILE A 1 186 ? -1.991 -4.587 1.400 1.00 96.44 186 ILE A N 1
ATOM 1310 C CA . ILE A 1 186 ? -2.699 -3.989 0.274 1.00 96.44 186 ILE A CA 1
ATOM 1311 C C . ILE A 1 186 ? -2.237 -4.636 -1.032 1.00 96.44 186 ILE A C 1
ATOM 1313 O O . ILE A 1 186 ? -1.056 -4.944 -1.215 1.00 96.44 186 ILE A O 1
ATOM 1317 N N . LEU A 1 187 ? -3.205 -4.846 -1.920 1.00 96.75 187 LEU A N 1
ATOM 1318 C CA . LEU A 1 187 ? -3.052 -5.401 -3.264 1.00 96.75 187 LEU A CA 1
ATOM 1319 C C . LEU A 1 187 ? -3.393 -4.295 -4.268 1.00 96.75 187 LEU A C 1
ATOM 1321 O O . LEU A 1 187 ? -4.495 -4.276 -4.815 1.00 96.75 187 LEU A O 1
ATOM 1325 N N . PRO A 1 188 ? -2.509 -3.304 -4.438 1.00 97.31 188 PRO A N 1
ATOM 1326 C CA . PRO A 1 188 ? -2.785 -2.195 -5.329 1.00 97.31 188 PRO A CA 1
ATOM 1327 C C . PRO A 1 188 ? -2.852 -2.662 -6.786 1.00 97.31 188 PRO A C 1
ATOM 1329 O O . PRO A 1 188 ? -2.090 -3.522 -7.229 1.00 97.31 188 PRO A O 1
ATOM 1332 N N . GLU A 1 189 ? -3.762 -2.065 -7.542 1.00 96.88 189 GLU A N 1
ATOM 1333 C CA . GLU A 1 189 ? -3.893 -2.256 -8.988 1.00 96.88 189 GLU A CA 1
ATOM 1334 C C . GLU A 1 189 ? -3.156 -1.164 -9.758 1.00 96.88 189 GLU A C 1
ATOM 1336 O O . GLU A 1 189 ? -2.614 -1.428 -10.830 1.00 96.88 189 GLU A O 1
ATOM 1341 N N . TRP A 1 190 ? -3.059 0.029 -9.167 1.00 97.75 190 TRP A N 1
ATOM 1342 C CA . TRP A 1 190 ? -2.343 1.169 -9.726 1.00 97.75 190 TRP A CA 1
ATOM 1343 C C . TRP A 1 190 ? -1.319 1.731 -8.741 1.00 97.75 190 TRP A C 1
ATOM 1345 O O . TRP A 1 190 ? -1.521 1.711 -7.524 1.00 97.75 190 TRP A O 1
ATOM 1355 N N . TYR A 1 191 ? -0.246 2.278 -9.303 1.00 97.62 191 TYR A N 1
ATOM 1356 C CA . TYR A 1 191 ? 0.835 2.981 -8.625 1.00 97.62 191 TYR A CA 1
ATOM 1357 C C . TYR A 1 191 ? 1.245 4.164 -9.497 1.00 97.62 191 TYR A C 1
ATOM 1359 O O . TYR A 1 191 ? 1.406 3.996 -10.705 1.00 97.62 191 TYR A O 1
ATOM 1367 N N . GLU A 1 192 ? 1.415 5.341 -8.895 1.00 96.38 192 GLU A N 1
ATOM 1368 C CA . GLU A 1 192 ? 1.800 6.556 -9.619 1.00 96.38 192 GLU A CA 1
ATOM 1369 C C . GLU A 1 192 ? 3.194 7.029 -9.173 1.00 96.38 192 GLU A C 1
ATOM 1371 O O . GLU A 1 192 ? 3.301 7.729 -8.160 1.00 96.38 192 GLU A O 1
ATOM 1376 N N . PRO A 1 193 ? 4.281 6.691 -9.898 1.00 92.75 193 PRO A N 1
ATOM 1377 C CA . PRO A 1 193 ? 5.651 6.997 -9.479 1.00 92.75 193 PRO A CA 1
ATOM 1378 C C . PRO A 1 193 ? 5.891 8.491 -9.254 1.00 92.75 193 PRO A C 1
ATOM 1380 O O . PRO A 1 193 ? 6.553 8.885 -8.296 1.00 92.75 193 PRO A O 1
ATOM 1383 N N . ARG A 1 194 ? 5.297 9.345 -10.099 1.00 90.75 194 ARG A N 1
ATOM 1384 C CA . ARG A 1 194 ? 5.510 10.800 -10.048 1.00 90.75 194 ARG A CA 1
ATOM 1385 C C . ARG A 1 194 ? 4.910 11.441 -8.800 1.00 90.75 194 ARG A C 1
ATOM 1387 O O . ARG A 1 194 ? 5.389 12.483 -8.368 1.00 90.75 194 ARG A O 1
ATOM 1394 N N . TRP A 1 195 ? 3.856 10.842 -8.250 1.00 91.88 195 TRP A N 1
ATOM 1395 C CA . TRP A 1 195 ? 3.179 11.315 -7.036 1.00 91.88 195 TRP A CA 1
ATOM 1396 C C . TRP A 1 195 ? 3.652 10.561 -5.790 1.00 91.88 195 TRP A C 1
ATOM 1398 O O . TRP A 1 195 ? 3.212 10.850 -4.681 1.00 91.88 195 TRP A O 1
ATOM 1408 N N . SER A 1 196 ? 4.570 9.616 -5.975 1.00 94.75 196 SER A N 1
ATOM 1409 C CA . SER A 1 196 ? 5.095 8.727 -4.944 1.00 94.75 196 SER A CA 1
ATOM 1410 C C . SER A 1 196 ? 6.509 9.133 -4.514 1.00 94.75 196 SER A C 1
ATOM 1412 O O . SER A 1 196 ? 7.368 8.305 -4.223 1.00 94.75 196 SER A O 1
ATOM 1414 N N . LEU A 1 197 ? 6.776 10.437 -4.516 1.00 87.88 197 LEU A N 1
ATOM 1415 C CA . LEU A 1 197 ? 8.063 11.014 -4.142 1.00 87.88 197 LEU A CA 1
ATOM 1416 C C . LEU A 1 197 ? 8.072 11.407 -2.656 1.00 87.88 197 LEU A C 1
ATOM 1418 O O . LEU A 1 197 ? 7.032 11.604 -2.026 1.00 87.88 197 LEU A O 1
ATOM 1422 N N . GLY A 1 198 ? 9.265 11.556 -2.079 1.00 90.38 198 GLY A N 1
ATOM 1423 C CA . GLY A 1 198 ? 9.420 11.986 -0.689 1.00 90.38 198 GLY A CA 1
ATOM 1424 C C . GLY A 1 198 ? 9.068 10.887 0.315 1.00 90.38 198 GLY A C 1
ATOM 1425 O O . GLY A 1 198 ? 9.741 9.862 0.362 1.00 90.38 198 GLY A O 1
ATOM 1426 N N . SER A 1 199 ? 8.063 11.112 1.167 1.00 94.75 199 SER A N 1
ATOM 1427 C CA . SER A 1 199 ? 7.761 10.244 2.319 1.00 94.75 199 SER A CA 1
ATOM 1428 C C . SER A 1 199 ? 6.655 9.212 2.089 1.00 94.75 199 SER A C 1
ATOM 1430 O O . SER A 1 199 ? 6.512 8.309 2.913 1.00 94.75 199 SER A O 1
ATOM 1432 N N . HIS A 1 200 ? 5.882 9.324 1.006 1.00 96.88 200 HIS A N 1
ATOM 1433 C CA . HIS A 1 200 ? 4.724 8.464 0.755 1.00 96.88 200 HIS A CA 1
ATOM 1434 C C . HIS A 1 200 ? 4.669 7.966 -0.689 1.00 96.88 200 HIS A C 1
ATOM 1436 O O . HIS A 1 200 ? 5.124 8.642 -1.610 1.00 96.88 200 HIS A O 1
ATOM 1442 N N . GLY A 1 201 ? 4.058 6.796 -0.869 1.00 97.06 201 GLY A N 1
ATOM 1443 C CA . GLY A 1 201 ? 3.642 6.254 -2.154 1.00 97.06 201 GLY A CA 1
ATOM 1444 C C . GLY A 1 201 ? 2.139 6.373 -2.347 1.00 97.06 201 GLY A C 1
ATOM 1445 O O . GLY A 1 201 ? 1.377 6.164 -1.400 1.00 97.06 201 GLY A O 1
ATOM 1446 N N . LEU A 1 202 ? 1.713 6.691 -3.566 1.00 98.12 202 LEU A N 1
ATOM 1447 C CA . LEU A 1 202 ? 0.311 6.739 -3.950 1.00 98.12 202 LEU A CA 1
ATOM 1448 C C . LEU A 1 202 ? -0.071 5.486 -4.733 1.00 98.12 202 LEU A C 1
ATOM 1450 O O . LEU A 1 202 ? 0.494 5.185 -5.786 1.00 98.12 202 LEU A O 1
ATOM 1454 N N . PHE A 1 203 ? -1.084 4.801 -4.220 1.00 98.12 203 PHE A N 1
ATOM 1455 C CA . PHE A 1 203 ? -1.619 3.575 -4.784 1.00 98.12 203 PHE A CA 1
ATOM 1456 C C . PHE A 1 203 ? -3.122 3.698 -4.985 1.00 98.12 203 PHE A C 1
ATOM 1458 O O . PHE A 1 203 ? -3.787 4.461 -4.280 1.00 98.12 203 PHE A O 1
ATOM 1465 N N . ALA A 1 204 ? -3.675 2.909 -5.899 1.00 97.75 204 ALA A N 1
ATOM 1466 C CA . ALA A 1 204 ? -5.116 2.737 -5.985 1.00 97.75 204 ALA A CA 1
ATOM 1467 C C . ALA A 1 204 ? -5.514 1.270 -6.160 1.00 97.75 204 ALA A C 1
ATOM 1469 O O . ALA A 1 204 ? -4.735 0.440 -6.634 1.00 97.75 204 ALA A O 1
ATOM 1470 N N . SER A 1 205 ? -6.735 0.949 -5.752 1.00 96.75 205 SER A N 1
ATOM 1471 C CA . SER A 1 205 ? -7.348 -0.377 -5.893 1.00 96.75 205 SER A CA 1
ATOM 1472 C C . SER A 1 205 ? -8.810 -0.212 -6.290 1.00 96.75 205 SER A C 1
ATOM 1474 O O . SER A 1 205 ? -9.443 0.766 -5.875 1.00 96.75 205 SER A O 1
ATOM 1476 N N . GLN A 1 206 ? -9.345 -1.138 -7.080 1.00 96.56 206 GLN A N 1
ATOM 1477 C CA . GLN A 1 206 ? -10.745 -1.130 -7.480 1.00 96.56 206 GLN A CA 1
ATOM 1478 C C . GLN A 1 206 ? -11.527 -2.140 -6.646 1.00 96.56 206 GLN A C 1
ATOM 1480 O O . GLN A 1 206 ? -11.146 -3.296 -6.477 1.00 96.56 206 GLN A O 1
ATOM 1485 N N . ALA A 1 207 ? -12.642 -1.692 -6.083 1.00 93.31 207 ALA A N 1
ATOM 1486 C CA . ALA A 1 207 ? -13.583 -2.576 -5.421 1.00 93.31 207 ALA A CA 1
ATOM 1487 C C . ALA A 1 207 ? -14.476 -3.288 -6.452 1.00 93.31 207 ALA A C 1
ATOM 1489 O O . ALA A 1 207 ? -14.599 -2.872 -7.603 1.00 93.31 207 ALA A O 1
ATOM 1490 N N . ALA A 1 208 ? -15.153 -4.359 -6.028 1.00 93.06 208 ALA A N 1
ATOM 1491 C CA . ALA A 1 208 ? -16.033 -5.147 -6.899 1.00 93.06 208 ALA A CA 1
ATOM 1492 C C . ALA A 1 208 ? -17.231 -4.355 -7.463 1.00 93.06 208 ALA A C 1
ATOM 1494 O O . ALA A 1 208 ? -17.822 -4.760 -8.461 1.00 93.06 208 ALA A O 1
ATOM 1495 N N . ASP 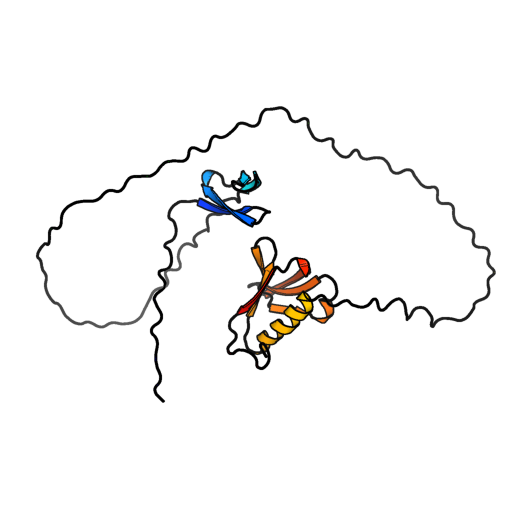A 1 209 ? -17.592 -3.235 -6.835 1.00 94.75 209 ASP A N 1
ATOM 1496 C CA . ASP A 1 209 ? -18.623 -2.304 -7.308 1.00 94.75 209 ASP A CA 1
ATOM 1497 C C . ASP A 1 209 ? -18.103 -1.300 -8.359 1.00 94.75 209 ASP A C 1
ATOM 1499 O O . ASP A 1 209 ? -18.852 -0.437 -8.817 1.00 94.75 209 ASP A O 1
ATOM 1503 N N . GLY A 1 210 ? -16.829 -1.412 -8.749 1.00 95.50 210 GLY A N 1
ATOM 1504 C CA . GLY A 1 210 ? -16.158 -0.540 -9.710 1.00 95.50 210 GLY A CA 1
ATOM 1505 C C . GLY A 1 210 ? -15.611 0.757 -9.109 1.00 95.50 210 GLY A C 1
ATOM 1506 O O . GLY A 1 210 ? -14.922 1.498 -9.815 1.00 95.50 210 GLY A O 1
ATOM 1507 N N . SER A 1 211 ? -15.870 1.040 -7.828 1.00 96.50 211 SER A N 1
ATOM 1508 C CA . SER A 1 211 ? -15.320 2.217 -7.156 1.00 96.50 211 SER A CA 1
ATOM 1509 C C . SER A 1 211 ? -13.806 2.096 -6.972 1.00 96.50 211 SER A C 1
ATOM 1511 O O . SER A 1 211 ? -13.268 1.011 -6.756 1.00 96.50 211 SER A O 1
ATOM 1513 N N . VAL A 1 212 ? -13.101 3.224 -7.076 1.00 97.12 212 VAL A N 1
ATOM 1514 C CA . VAL A 1 212 ? -11.640 3.285 -6.939 1.00 97.12 212 VAL A CA 1
ATOM 1515 C C . VAL A 1 212 ? -11.288 3.912 -5.597 1.00 97.12 212 VAL A C 1
ATOM 1517 O O . VAL A 1 212 ? -11.726 5.018 -5.284 1.00 97.12 212 VAL A O 1
ATOM 1520 N N . THR A 1 213 ? -10.461 3.221 -4.817 1.00 96.94 213 THR A N 1
ATOM 1521 C CA . THR A 1 213 ? -9.898 3.739 -3.566 1.00 96.94 213 THR A CA 1
ATOM 1522 C C . THR A 1 213 ? -8.456 4.165 -3.796 1.00 96.94 213 THR A C 1
ATOM 1524 O O . THR A 1 213 ? -7.617 3.332 -4.128 1.00 96.94 213 THR A O 1
ATOM 1527 N N . LEU A 1 214 ? -8.162 5.448 -3.586 1.00 97.56 214 LEU A N 1
ATOM 1528 C CA . LEU A 1 214 ? -6.802 5.993 -3.557 1.00 97.56 214 LEU A CA 1
ATOM 1529 C C . LEU A 1 214 ? -6.256 5.926 -2.128 1.00 97.56 214 LEU A C 1
ATOM 1531 O O . LEU A 1 214 ? -6.900 6.398 -1.193 1.00 97.56 214 LEU A O 1
ATOM 1535 N N . THR A 1 215 ? -5.062 5.365 -1.961 1.00 97.62 215 THR A N 1
ATOM 1536 C CA . THR A 1 215 ? -4.394 5.219 -0.664 1.00 97.62 215 THR A CA 1
ATOM 1537 C C . THR A 1 215 ? -2.980 5.778 -0.745 1.00 97.62 215 THR A C 1
ATOM 1539 O O . THR A 1 215 ? -2.167 5.308 -1.540 1.00 97.62 215 THR A O 1
ATOM 1542 N N . ALA A 1 216 ? -2.676 6.760 0.102 1.00 97.94 216 ALA A N 1
ATOM 1543 C CA . ALA A 1 216 ? -1.308 7.200 0.343 1.00 97.94 216 ALA A CA 1
ATOM 1544 C C . ALA A 1 216 ? -0.709 6.378 1.493 1.00 97.94 216 ALA A C 1
ATOM 1546 O O . ALA A 1 216 ? -1.288 6.308 2.578 1.00 97.94 216 ALA A O 1
ATOM 1547 N N . VAL A 1 217 ? 0.442 5.754 1.259 1.00 98.12 217 VAL A N 1
ATOM 1548 C CA . VAL A 1 217 ? 1.128 4.876 2.216 1.00 98.12 217 VAL A CA 1
ATOM 1549 C C . VAL A 1 217 ? 2.496 5.456 2.529 1.00 98.12 217 VAL A C 1
ATOM 1551 O O . VAL A 1 217 ? 3.261 5.747 1.616 1.00 98.12 217 VAL A O 1
ATOM 1554 N N . ALA A 1 218 ? 2.819 5.605 3.811 1.00 97.56 218 ALA A N 1
ATOM 1555 C CA . ALA A 1 218 ? 4.138 6.065 4.225 1.00 97.56 218 ALA A CA 1
ATOM 1556 C C . ALA A 1 218 ? 5.202 5.009 3.887 1.00 97.56 218 ALA A C 1
ATOM 1558 O O . ALA A 1 218 ? 5.016 3.821 4.166 1.00 97.56 218 ALA A O 1
ATOM 1559 N N . TRP A 1 219 ? 6.318 5.419 3.286 1.00 97.62 219 TRP A N 1
ATOM 1560 C CA . TRP A 1 219 ? 7.344 4.479 2.826 1.00 97.62 219 TRP A CA 1
ATOM 1561 C C . TRP A 1 219 ? 8.011 3.690 3.952 1.00 97.62 219 TRP A C 1
ATOM 1563 O O . TRP A 1 219 ? 8.378 2.534 3.761 1.00 97.62 219 TRP A O 1
ATOM 1573 N N . ASP A 1 220 ? 8.130 4.300 5.128 1.00 96.50 220 ASP A N 1
ATOM 1574 C CA . ASP A 1 220 ? 8.654 3.687 6.351 1.00 96.50 220 ASP A CA 1
ATOM 1575 C C . ASP A 1 220 ? 7.700 2.653 6.974 1.00 96.50 220 ASP A C 1
ATOM 1577 O O . ASP A 1 220 ? 8.121 1.816 7.772 1.00 96.50 220 ASP A O 1
ATOM 1581 N N . SER A 1 221 ? 6.424 2.667 6.584 1.00 97.69 221 SER A N 1
ATOM 1582 C CA . SER A 1 221 ? 5.431 1.689 7.026 1.00 97.69 221 SER A CA 1
ATOM 1583 C C . SER A 1 221 ? 5.435 0.401 6.201 1.00 97.69 221 SER A C 1
ATOM 1585 O O . SER A 1 221 ? 4.828 -0.582 6.624 1.00 97.69 221 SER A O 1
ATOM 1587 N N . ILE A 1 222 ? 6.109 0.365 5.046 1.00 98.06 222 ILE A N 1
ATOM 1588 C CA . ILE A 1 222 ? 6.210 -0.842 4.220 1.00 98.06 222 ILE A CA 1
ATOM 1589 C C . ILE A 1 222 ? 7.322 -1.731 4.776 1.00 98.06 222 ILE A C 1
ATOM 1591 O O . ILE A 1 222 ? 8.497 -1.379 4.740 1.00 98.06 222 ILE A O 1
ATOM 1595 N N . GLN A 1 223 ? 6.955 -2.916 5.263 1.00 97.38 223 GLN A N 1
ATOM 1596 C CA . GLN A 1 223 ? 7.904 -3.870 5.844 1.00 97.38 223 GLN A CA 1
ATOM 1597 C C . GLN A 1 223 ? 8.354 -4.941 4.844 1.00 97.38 223 GLN A C 1
ATOM 1599 O O . GLN A 1 223 ? 9.453 -5.481 4.963 1.00 97.38 223 GLN A O 1
ATOM 1604 N N . LYS A 1 224 ? 7.501 -5.291 3.877 1.00 97.56 224 LYS A N 1
ATOM 1605 C CA . LYS A 1 224 ? 7.802 -6.315 2.873 1.00 97.56 224 LYS A CA 1
ATOM 1606 C C . LYS A 1 224 ? 7.041 -6.026 1.583 1.00 97.56 224 LYS A C 1
ATOM 1608 O O . LYS A 1 224 ? 5.834 -5.794 1.618 1.00 97.56 224 LYS A O 1
ATOM 1613 N N . VAL A 1 225 ? 7.747 -6.111 0.461 1.00 97.31 225 VAL A N 1
ATOM 1614 C CA . VAL A 1 225 ? 7.177 -6.076 -0.891 1.00 97.31 225 VAL A CA 1
ATOM 1615 C C . VAL A 1 225 ? 7.282 -7.482 -1.470 1.00 97.31 225 VAL A C 1
ATOM 1617 O O . VAL A 1 225 ? 8.345 -8.096 -1.401 1.00 97.31 225 VAL A O 1
ATOM 1620 N N . VAL A 1 226 ? 6.181 -8.018 -1.988 1.00 96.62 226 VAL A N 1
ATOM 1621 C CA . VAL A 1 226 ? 6.147 -9.337 -2.631 1.00 96.62 226 VAL A CA 1
ATOM 1622 C C . VAL A 1 226 ? 5.608 -9.161 -4.040 1.00 96.62 226 VAL A C 1
ATOM 1624 O O . VAL A 1 226 ? 4.586 -8.512 -4.224 1.00 96.62 226 VAL A O 1
ATOM 1627 N N . VAL A 1 227 ? 6.268 -9.764 -5.024 1.00 95.31 227 VAL A N 1
ATOM 1628 C CA . VAL A 1 227 ? 5.709 -9.920 -6.369 1.00 95.31 227 VAL A CA 1
ATOM 1629 C C . VAL A 1 227 ? 5.350 -11.387 -6.549 1.00 95.31 227 VAL A C 1
ATOM 1631 O O . VAL A 1 227 ? 6.187 -12.273 -6.374 1.00 95.31 227 VAL A O 1
ATOM 1634 N N . ARG A 1 228 ? 4.079 -11.661 -6.831 1.00 93.38 228 ARG A N 1
ATOM 1635 C CA . ARG A 1 228 ? 3.557 -13.011 -7.072 1.00 93.38 228 ARG A CA 1
ATOM 1636 C C . ARG A 1 228 ? 3.362 -13.234 -8.558 1.00 93.38 228 ARG A C 1
ATOM 1638 O O . ARG A 1 228 ? 3.230 -12.275 -9.301 1.00 93.38 228 ARG A O 1
ATOM 1645 N N . GLN A 1 229 ? 3.276 -14.505 -8.949 1.00 88.75 229 GLN A N 1
ATOM 1646 C CA . GLN A 1 229 ? 2.969 -14.910 -10.328 1.00 88.75 229 GLN A CA 1
ATOM 1647 C C . GLN A 1 229 ? 3.983 -14.399 -11.359 1.00 88.75 229 GLN A C 1
ATOM 1649 O O . GLN A 1 229 ? 3.635 -14.174 -12.508 1.00 88.75 229 GLN A O 1
ATOM 1654 N N . VAL A 1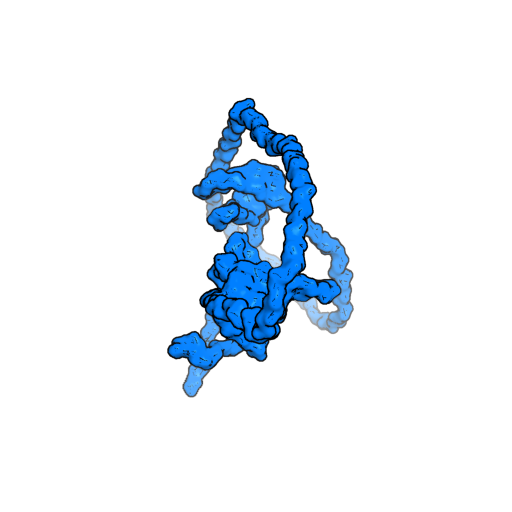 230 ? 5.244 -14.244 -10.954 1.00 84.81 230 VAL A N 1
ATOM 1655 C CA . VAL A 1 230 ? 6.315 -13.920 -11.896 1.00 84.81 230 VAL A CA 1
ATOM 1656 C C . VAL A 1 230 ? 6.588 -15.172 -12.738 1.00 84.81 230 VAL A C 1
ATOM 1658 O O . VAL A 1 230 ? 6.996 -16.199 -12.192 1.00 84.81 230 VAL A O 1
ATOM 1661 N N . GLU A 1 231 ? 6.297 -15.118 -14.042 1.00 78.56 231 GLU A N 1
ATOM 1662 C CA . GLU A 1 231 ? 6.423 -16.267 -14.960 1.00 78.56 231 GLU A CA 1
ATOM 1663 C C . GLU A 1 231 ? 7.885 -16.676 -15.229 1.00 78.56 231 GLU A C 1
ATOM 1665 O O . GLU A 1 231 ? 8.149 -17.797 -15.665 1.00 78.56 231 GLU A O 1
ATOM 1670 N N . GLY A 1 232 ? 8.845 -15.810 -14.897 1.00 75.62 232 GLY A N 1
ATOM 1671 C CA . GLY A 1 232 ? 10.281 -16.069 -14.947 1.00 75.62 232 GLY A CA 1
ATOM 1672 C C . GLY A 1 232 ? 11.049 -15.017 -14.151 1.00 75.62 232 GLY A C 1
ATOM 1673 O O . GLY A 1 232 ? 10.547 -13.925 -13.917 1.00 75.62 232 GLY A O 1
ATOM 1674 N N . LEU A 1 233 ? 12.258 -15.338 -13.694 1.00 71.56 233 LEU A N 1
ATOM 1675 C CA . LEU A 1 233 ? 13.116 -14.336 -13.060 1.00 71.56 233 LEU A CA 1
ATOM 1676 C C . LEU A 1 233 ? 13.595 -13.342 -14.132 1.00 71.56 233 LEU A C 1
ATOM 1678 O O . LEU A 1 233 ? 14.142 -13.796 -15.134 1.00 71.56 233 LEU A O 1
ATOM 1682 N N . PRO A 1 234 ? 13.396 -12.028 -13.952 1.00 68.62 234 PRO A N 1
ATOM 1683 C CA . PRO A 1 234 ? 13.857 -11.034 -14.915 1.00 68.62 234 PRO A CA 1
ATOM 1684 C C . PRO A 1 234 ? 15.387 -11.032 -15.009 1.00 68.62 234 PRO A C 1
ATOM 1686 O O . PRO A 1 234 ? 16.091 -11.085 -13.993 1.00 68.62 234 PRO A O 1
ATOM 1689 N N . ASP A 1 235 ? 15.888 -10.957 -16.242 1.00 71.19 235 ASP A N 1
ATOM 1690 C CA . ASP A 1 235 ? 17.321 -10.946 -16.540 1.00 71.19 235 ASP A CA 1
ATOM 1691 C C . ASP A 1 235 ? 18.026 -9.783 -15.819 1.00 71.19 235 ASP A C 1
ATOM 1693 O O . ASP A 1 235 ? 17.517 -8.659 -15.748 1.00 71.19 235 ASP A O 1
ATOM 1697 N N . GLY A 1 236 ? 19.206 -10.056 -15.251 1.00 70.44 236 GLY A N 1
ATOM 1698 C CA . GLY A 1 236 ? 20.013 -9.064 -14.536 1.00 70.44 236 GLY A CA 1
ATOM 1699 C C . GLY A 1 236 ? 19.459 -8.596 -13.181 1.00 70.44 236 GLY A C 1
ATOM 1700 O O . GLY A 1 236 ? 20.000 -7.657 -12.604 1.00 70.44 236 GLY A O 1
ATOM 1701 N N . MET A 1 237 ? 18.393 -9.203 -12.636 1.00 70.25 237 MET A N 1
ATOM 1702 C CA . MET A 1 237 ? 17.870 -8.831 -11.306 1.00 70.25 237 MET A CA 1
ATOM 1703 C C . MET A 1 237 ? 18.743 -9.339 -10.140 1.00 70.25 237 MET A C 1
ATOM 1705 O O . MET A 1 237 ? 18.648 -8.808 -9.034 1.00 70.25 237 MET A O 1
ATOM 1709 N N . PHE A 1 238 ? 19.592 -10.344 -10.380 1.00 69.75 238 PHE A N 1
ATOM 1710 C CA . PHE A 1 238 ? 20.438 -10.993 -9.365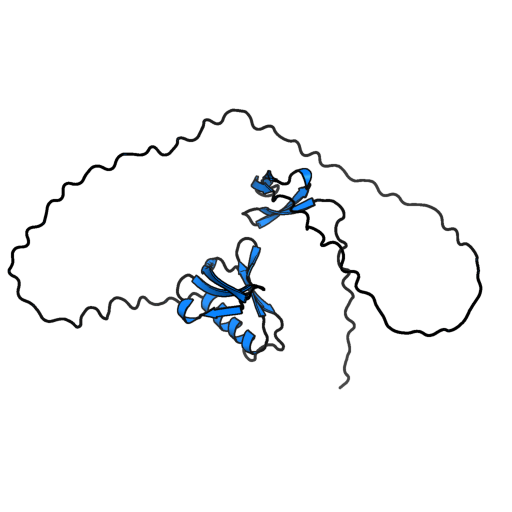 1.00 69.75 238 PHE A CA 1
ATOM 1711 C C . PHE A 1 238 ? 21.918 -11.111 -9.775 1.00 69.75 238 PHE A C 1
ATOM 1713 O O . PHE A 1 238 ? 22.647 -11.889 -9.158 1.00 69.75 238 PHE A O 1
ATOM 1720 N N . GLU A 1 239 ? 22.346 -10.386 -10.812 1.00 59.06 239 GLU A N 1
ATOM 1721 C CA . GLU A 1 239 ? 23.745 -10.345 -11.279 1.00 59.06 239 GLU A CA 1
ATOM 1722 C C . GLU A 1 239 ? 24.541 -9.179 -10.682 1.00 59.06 239 GLU A C 1
ATOM 1724 O O . GLU A 1 239 ? 23.938 -8.117 -10.397 1.00 59.06 239 GLU A O 1
#

pLDDT: mean 71.49, std 21.87, range [35.19, 98.19]

Foldseek 3Di:
DDDDDDDDDPDDDDDDPPAQWDWFADLVGDIDIGHLVCAQHWDADPPPRDIDGHHHPPPPPDPDDDPDDDDDDDDDDDDDDDDDDDDDDDDDDDDDDDDDPDDDPDDDDPDDDDDDDPDDDDDDDDDDDDDDDDDDDDDDDDPPPPPPPDPDPQPFDVLLVVCVVLVVLVVVVKWKWFAFNRGDIDGFPDWDSVVQTDFWTWTWDADPVRDIDIDIGGSVGGPDMDIPPRVDDDPPPVD

Sequence (239 aa):
MSEASFPRPAGKSPAPPASGAIAFQCPNGHRISVPAKLAGKRGACSKCGTAVVIPAATLPAVPAAVTNSLRGAAPLVERGSAPPEPGLFAAGDEPVPGDEGTITIQSVPPWMPPSPSPSSAPRPAVPHAAPQFPADTSLPQSADQFSDQAAMPITENPTALLVARLWAERDHGGVVELHLVGGSVILPEWYEPRWSLGSHGLFASQAADGSVTLTAVAWDSIQKVVVRQVEGLPDGMFE

Radius of gyration: 32.94 Å; chains: 1; bounding box: 54×117×65 Å